Protein AF-A0AAV7NE80-F1 (afdb_monomer)

Mean predicted aligned error: 19.88 Å

Radius of gyration: 30.49 Å; Cα contacts (8 Å, |Δi|>4): 69; chains: 1; bounding box: 68×81×82 Å

Nearest PDB structures (foldseek):
  8uw3-assembly1_A  TM=3.078E-01  e=5.600E-05  Homo sapiens
  6zsj-assembly1_C  TM=5.633E-01  e=6.352E+00  Homo sapiens

Structure (mmCIF, N/CA/C/O backbone):
data_AF-A0AAV7NE80-F1
#
_entry.id   AF-A0AAV7NE80-F1
#
loop_
_atom_site.group_PDB
_atom_site.id
_atom_site.type_symbol
_atom_site.label_atom_id
_atom_site.label_alt_id
_atom_site.label_comp_id
_atom_site.label_asym_id
_atom_site.label_entity_id
_atom_site.label_seq_id
_atom_site.pdbx_PDB_ins_code
_atom_site.Cartn_x
_atom_site.Cartn_y
_atom_site.Cartn_z
_atom_site.occupancy
_atom_site.B_iso_or_equiv
_atom_site.auth_seq_id
_atom_site.auth_comp_id
_atom_site.auth_asym_id
_atom_site.auth_atom_id
_atom_site.pdbx_PDB_model_num
ATOM 1 N N . MET A 1 1 ? -21.513 45.609 -23.995 1.00 33.88 1 MET A N 1
ATOM 2 C CA . MET A 1 1 ? -20.102 45.755 -23.582 1.00 33.88 1 MET A CA 1
ATOM 3 C C . MET A 1 1 ? -19.999 45.609 -22.066 1.00 33.88 1 MET A C 1
ATOM 5 O O . MET A 1 1 ? -19.897 46.613 -21.392 1.00 33.88 1 ME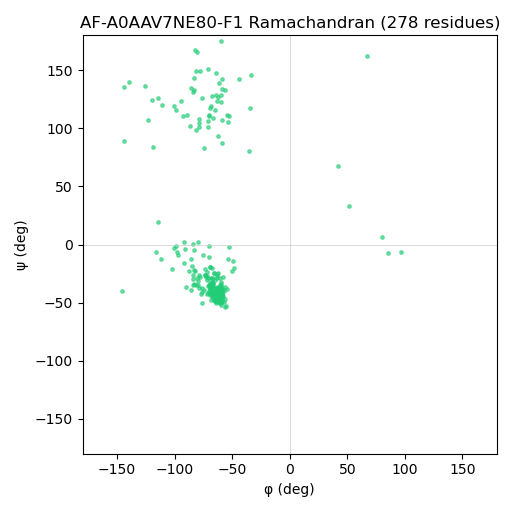T A O 1
ATOM 9 N N . TRP A 1 2 ? -20.083 44.387 -21.530 1.00 25.92 2 TRP A N 1
ATOM 10 C CA . TRP A 1 2 ? -19.704 44.052 -20.145 1.00 25.92 2 TRP A CA 1
ATOM 11 C C . TRP A 1 2 ? -19.091 42.647 -20.183 1.00 25.92 2 TRP A C 1
ATOM 13 O O . TRP A 1 2 ? -19.789 41.641 -20.130 1.00 25.92 2 TRP A O 1
ATOM 23 N N . SER A 1 3 ? -17.780 42.589 -20.393 1.00 27.80 3 SER A N 1
ATOM 24 C CA . SER A 1 3 ? -16.968 41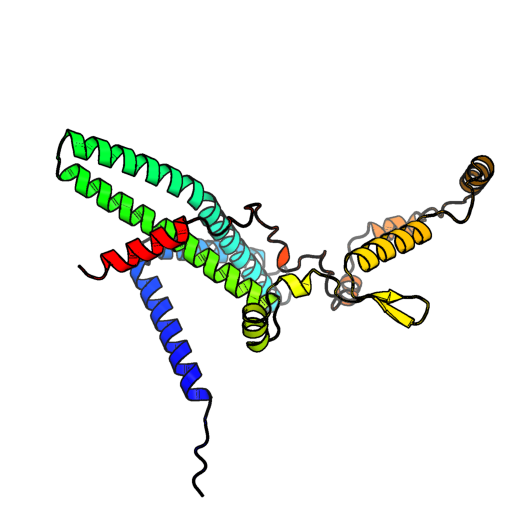.379 -20.286 1.00 27.80 3 SER A CA 1
ATOM 25 C C . SER A 1 3 ? -16.531 41.225 -18.830 1.00 27.80 3 SER A C 1
ATOM 27 O O . SER A 1 3 ? -15.619 41.918 -18.380 1.00 27.80 3 SER A O 1
ATOM 29 N N . VAL A 1 4 ? -17.193 40.343 -18.082 1.00 36.06 4 VAL A N 1
ATOM 30 C CA . VAL A 1 4 ? -16.734 39.935 -16.750 1.00 36.06 4 VAL A CA 1
ATOM 31 C C . VAL A 1 4 ? -15.621 38.910 -16.950 1.00 36.06 4 VAL A C 1
ATOM 33 O O . VAL A 1 4 ? -15.867 37.753 -17.277 1.00 36.06 4 VAL A O 1
ATOM 36 N N . LEU A 1 5 ? -14.382 39.377 -16.809 1.00 33.66 5 LEU A N 1
ATOM 37 C CA . LEU A 1 5 ? -13.175 38.557 -16.772 1.00 33.66 5 LEU A CA 1
ATOM 38 C C . LEU A 1 5 ? -13.271 37.565 -15.609 1.00 33.66 5 LEU A C 1
ATOM 40 O O . LEU A 1 5 ? -13.159 37.929 -14.437 1.00 33.66 5 LEU A O 1
ATOM 44 N N . TRP A 1 6 ? -13.481 36.297 -15.947 1.00 31.64 6 TRP A N 1
ATOM 45 C CA . TRP A 1 6 ? -13.383 35.184 -15.017 1.00 31.64 6 TRP A CA 1
ATOM 46 C C . TRP A 1 6 ? -11.900 34.995 -14.677 1.00 31.64 6 TRP A C 1
ATOM 48 O O . TRP A 1 6 ? -11.125 34.505 -15.492 1.00 31.64 6 TRP A O 1
ATOM 58 N N . CYS A 1 7 ? -11.479 35.485 -13.509 1.00 29.12 7 CYS A N 1
ATOM 59 C CA . CYS A 1 7 ? -10.092 35.420 -13.052 1.00 29.12 7 CYS A CA 1
ATOM 60 C C . CYS A 1 7 ? -9.895 34.149 -12.193 1.00 29.12 7 CYS A C 1
ATOM 62 O O . CYS A 1 7 ? -10.438 34.092 -11.085 1.00 29.12 7 CYS A O 1
ATOM 64 N N . PRO A 1 8 ? -9.146 33.125 -12.656 1.00 36.00 8 PRO A N 1
ATOM 65 C CA . PRO A 1 8 ? -9.055 31.821 -11.982 1.00 36.00 8 PRO A CA 1
ATOM 66 C C . PRO A 1 8 ? -8.299 31.839 -10.641 1.00 36.00 8 PRO A C 1
ATOM 68 O O . PRO A 1 8 ? -8.482 30.944 -9.818 1.00 36.00 8 PRO A O 1
ATOM 71 N N . SER A 1 9 ? -7.476 32.861 -10.371 1.00 40.75 9 SER A N 1
ATOM 72 C CA . SER A 1 9 ? -6.508 32.811 -9.260 1.00 40.75 9 SER A CA 1
ATOM 73 C C . SER A 1 9 ? -7.125 32.911 -7.860 1.00 40.75 9 SER A C 1
ATOM 75 O O . SER A 1 9 ? -6.549 32.424 -6.890 1.00 40.75 9 SER A O 1
ATOM 77 N N . ARG A 1 10 ? -8.320 33.501 -7.725 1.00 32.41 10 ARG A N 1
ATOM 78 C CA . ARG A 1 10 ? -8.940 33.743 -6.409 1.00 32.41 10 ARG A CA 1
ATOM 79 C C . ARG A 1 10 ? -9.675 32.517 -5.850 1.00 32.41 10 ARG A C 1
ATOM 81 O O . ARG A 1 10 ? -9.858 32.422 -4.639 1.00 32.41 10 ARG A O 1
ATOM 88 N N . TYR A 1 11 ? -10.088 31.581 -6.709 1.00 35.12 11 TYR A N 1
ATOM 89 C CA . TYR A 1 11 ? -10.813 30.373 -6.292 1.00 35.12 11 TYR A CA 1
ATOM 90 C C . TYR A 1 11 ? -9.863 29.255 -5.843 1.00 35.12 11 TYR A C 1
ATOM 92 O O . TYR A 1 11 ? -10.166 28.553 -4.881 1.00 35.12 11 TYR A O 1
ATOM 100 N N . GLN A 1 12 ? -8.688 29.148 -6.474 1.00 37.41 12 GLN A N 1
ATOM 101 C CA . GLN A 1 12 ? -7.618 28.235 -6.054 1.00 37.41 12 GLN A CA 1
ATOM 102 C C . GLN A 1 12 ? -7.072 28.593 -4.669 1.00 37.41 12 GLN A C 1
ATOM 104 O O . GLN A 1 12 ? -7.046 27.734 -3.795 1.00 37.41 12 GLN A O 1
ATOM 109 N N . TRP A 1 13 ? -6.792 29.877 -4.414 1.00 33.72 13 TRP A N 1
ATOM 110 C CA . TRP A 1 13 ? -6.281 30.329 -3.113 1.00 33.72 13 TRP A CA 1
ATOM 111 C C . TRP A 1 13 ? -7.211 29.965 -1.947 1.00 33.72 13 TRP A C 1
ATOM 113 O O . TRP A 1 13 ? -6.760 29.520 -0.901 1.00 33.72 13 TRP A O 1
ATOM 123 N N . ARG A 1 14 ? -8.533 30.082 -2.134 1.00 33.72 14 ARG A N 1
ATOM 124 C CA . ARG A 1 14 ? -9.512 29.763 -1.084 1.00 33.72 14 ARG A CA 1
ATOM 125 C C . ARG A 1 14 ? -9.638 28.250 -0.831 1.00 33.72 14 ARG A C 1
ATOM 127 O O . ARG A 1 14 ? -9.986 27.853 0.276 1.00 33.72 14 ARG A O 1
ATOM 134 N N . GLN A 1 15 ? -9.375 27.403 -1.829 1.00 39.72 15 GLN A N 1
ATOM 135 C CA . GLN A 1 15 ? -9.332 25.945 -1.645 1.00 39.72 15 GLN A CA 1
ATOM 136 C C . GLN A 1 15 ? -8.032 25.503 -0.962 1.00 39.72 15 GLN A C 1
ATOM 138 O O . GLN A 1 15 ? -8.087 24.641 -0.086 1.00 39.72 15 GLN A O 1
ATOM 143 N N . ASP A 1 16 ? -6.910 26.147 -1.293 1.00 44.47 16 ASP A N 1
ATOM 144 C CA . ASP A 1 16 ? -5.609 25.921 -0.654 1.00 44.47 16 ASP A CA 1
ATOM 145 C C . ASP A 1 16 ? -5.605 26.378 0.813 1.00 44.47 16 ASP A C 1
ATOM 147 O O . ASP A 1 16 ? -5.102 25.661 1.675 1.00 44.47 16 ASP A O 1
ATOM 151 N N . GLU A 1 17 ? -6.237 27.514 1.123 1.00 43.44 17 GLU A N 1
ATOM 152 C CA . GLU A 1 17 ? -6.385 28.016 2.496 1.00 43.44 17 GLU A CA 1
ATOM 153 C C . GLU A 1 17 ? -7.263 27.073 3.332 1.00 43.44 17 GLU A C 1
ATOM 155 O O . GLU A 1 17 ? -6.871 26.632 4.404 1.00 43.44 17 GLU A O 1
ATOM 160 N N . ASN A 1 18 ? -8.399 26.621 2.788 1.00 42.84 18 ASN A N 1
ATOM 161 C CA . ASN A 1 18 ? -9.245 25.618 3.446 1.00 42.84 18 ASN A CA 1
ATOM 162 C C . ASN A 1 18 ? -8.564 24.244 3.578 1.00 42.84 18 ASN A C 1
ATOM 164 O O . ASN A 1 18 ? -8.964 23.431 4.413 1.00 42.84 18 ASN A O 1
ATOM 168 N N . TYR A 1 19 ? -7.595 23.921 2.719 1.00 44.38 19 TYR A N 1
ATOM 169 C CA . TYR A 1 19 ? -6.782 22.712 2.837 1.00 44.38 19 TYR A CA 1
ATOM 170 C C . TYR A 1 19 ? -5.717 22.869 3.931 1.00 44.38 19 TYR A C 1
ATOM 172 O O . TYR A 1 19 ? -5.580 21.965 4.753 1.00 44.38 19 TYR A O 1
ATOM 180 N N . ARG A 1 20 ? -5.044 24.029 4.008 1.00 44.47 20 ARG A N 1
ATOM 181 C CA . ARG A 1 20 ? -4.131 24.381 5.109 1.00 44.47 20 ARG A CA 1
ATOM 182 C C . ARG A 1 20 ? -4.838 24.401 6.454 1.00 44.47 20 ARG A C 1
ATOM 184 O O . ARG A 1 20 ? -4.398 23.690 7.343 1.00 44.47 20 ARG A O 1
ATOM 191 N N . GLN A 1 21 ? -5.971 25.092 6.574 1.00 40.66 21 GLN A N 1
ATOM 192 C CA . GLN A 1 21 ? -6.752 25.109 7.813 1.00 40.66 21 GLN A CA 1
ATOM 193 C C . GLN A 1 21 ? -7.170 23.696 8.233 1.00 40.66 21 GLN A C 1
ATOM 195 O O . GLN A 1 21 ? -7.131 23.365 9.408 1.00 40.66 21 GLN A O 1
ATOM 200 N N . ARG A 1 22 ? -7.538 22.825 7.281 1.00 44.78 22 ARG A N 1
ATOM 201 C CA . ARG A 1 22 ? -7.889 21.431 7.596 1.00 44.78 22 ARG A CA 1
ATOM 202 C C . ARG A 1 22 ? -6.692 20.599 8.034 1.00 44.78 22 ARG A C 1
ATOM 204 O O . ARG A 1 22 ? -6.888 19.753 8.897 1.00 44.78 22 ARG A O 1
ATOM 211 N N . GLN A 1 23 ? -5.510 20.826 7.456 1.00 43.56 23 GLN A N 1
ATOM 212 C CA . GLN A 1 23 ? -4.255 20.221 7.910 1.00 43.56 23 GLN A CA 1
ATOM 213 C C . GLN A 1 23 ? -3.909 20.694 9.324 1.00 43.56 23 GLN A C 1
ATOM 215 O O . GLN A 1 23 ? -3.739 19.860 10.206 1.00 43.56 23 GLN A O 1
ATOM 220 N N . GLU A 1 24 ? -3.936 22.004 9.561 1.00 43.28 24 GLU A N 1
ATOM 221 C CA . GLU A 1 24 ? -3.671 22.623 10.861 1.00 43.28 24 GLU A CA 1
ATOM 222 C C . GLU A 1 24 ? -4.668 22.154 11.932 1.00 43.28 24 GLU A C 1
ATOM 224 O O . GLU A 1 24 ? -4.262 21.812 13.038 1.00 43.28 24 GLU A O 1
ATOM 229 N N . ASP A 1 25 ? -5.955 22.032 11.602 1.00 42.00 25 ASP A N 1
ATOM 230 C CA . ASP A 1 25 ? -6.993 21.528 12.510 1.00 42.00 25 ASP A CA 1
ATOM 231 C C . ASP A 1 25 ? -6.893 20.012 12.770 1.00 42.00 25 ASP A C 1
ATOM 233 O O . ASP A 1 25 ? -7.399 19.519 13.786 1.00 42.00 25 ASP A O 1
ATOM 237 N N . SER A 1 26 ? -6.332 19.233 11.836 1.00 43.41 26 SER A N 1
ATOM 238 C CA . SER A 1 26 ? -6.034 17.808 12.052 1.00 43.41 26 SER A CA 1
ATOM 239 C C . SER A 1 26 ? -4.761 17.613 12.868 1.00 43.41 26 SER A C 1
ATOM 241 O O . SER A 1 26 ? -4.743 16.761 13.756 1.00 43.41 26 SER A O 1
ATOM 243 N N . ASP A 1 27 ? -3.756 18.458 12.646 1.00 45.41 27 ASP A N 1
ATOM 244 C CA . ASP A 1 27 ? -2.531 18.484 13.431 1.00 45.41 27 ASP A CA 1
ATOM 245 C C . ASP A 1 27 ? -2.870 18.892 14.873 1.00 45.41 27 ASP A C 1
ATOM 247 O O . ASP A 1 27 ? -2.559 18.161 15.806 1.00 45.41 27 ASP A O 1
ATOM 251 N N . GLN A 1 28 ? -3.661 19.947 15.088 1.00 45.03 28 GLN A N 1
ATOM 252 C CA . GLN A 1 28 ? -4.080 20.397 16.425 1.00 45.03 28 GLN A CA 1
ATOM 253 C C . GLN A 1 28 ? -4.935 19.379 17.205 1.00 45.03 28 GLN A C 1
ATOM 255 O O . GLN A 1 28 ? -4.894 19.373 18.435 1.00 45.03 28 GLN A O 1
ATOM 260 N N . ARG A 1 29 ? -5.686 18.494 16.531 1.00 43.06 29 ARG A N 1
ATOM 261 C CA . ARG A 1 29 ? -6.512 17.462 17.193 1.00 43.06 29 ARG A CA 1
ATOM 262 C C . ARG A 1 29 ? -5.758 16.173 17.542 1.00 43.06 29 ARG A C 1
ATOM 264 O O . ARG A 1 29 ? -6.229 15.444 18.410 1.00 43.06 29 ARG A O 1
ATOM 271 N N . GLY A 1 30 ? -4.599 15.910 16.929 1.00 43.56 30 GLY A N 1
ATOM 272 C CA . GLY A 1 30 ? -3.760 14.726 17.191 1.00 43.56 30 GLY A CA 1
ATOM 273 C C . GLY A 1 30 ? -2.368 15.018 17.786 1.00 43.56 30 GLY A C 1
ATOM 274 O O . GLY A 1 30 ? -1.645 14.088 18.147 1.00 43.56 30 GLY A O 1
ATOM 275 N N . ALA A 1 31 ? -1.967 16.290 17.900 1.00 37.66 31 ALA A N 1
ATOM 276 C CA . ALA A 1 31 ? -0.568 16.696 18.107 1.00 37.66 31 ALA A CA 1
ATOM 277 C C . ALA A 1 31 ? 0.026 16.502 19.511 1.00 37.66 31 ALA A C 1
ATOM 279 O O . ALA A 1 31 ? 1.234 16.654 19.661 1.00 37.66 31 ALA A O 1
ATOM 280 N N . GLY A 1 32 ? -0.742 16.159 20.545 1.00 39.34 32 GLY A N 1
ATOM 281 C CA . GLY A 1 32 ? -0.225 16.255 21.919 1.00 39.34 32 GLY A CA 1
ATOM 282 C C . GLY A 1 32 ? 0.937 15.314 22.281 1.00 39.34 32 GLY A C 1
ATOM 283 O O . GLY A 1 32 ? 1.687 15.619 23.201 1.00 39.34 32 GLY A O 1
ATOM 284 N N . SER A 1 33 ? 1.104 14.169 21.603 1.00 50.19 33 SER A N 1
ATOM 285 C CA . SER A 1 33 ? 2.080 13.149 22.045 1.00 50.19 33 SER A CA 1
ATOM 286 C C . SER A 1 33 ? 2.779 12.379 20.917 1.00 50.19 33 SER A C 1
ATOM 288 O O . SER A 1 33 ? 3.986 12.163 20.982 1.00 50.19 33 SER A O 1
ATOM 290 N N . ILE A 1 34 ? 2.070 12.013 19.844 1.00 50.72 34 ILE A N 1
ATOM 291 C CA . ILE A 1 34 ? 2.634 11.170 18.770 1.00 50.72 34 ILE A CA 1
ATOM 292 C C . ILE A 1 34 ? 3.427 12.006 17.748 1.00 50.72 34 ILE A C 1
ATOM 294 O O . ILE A 1 34 ? 4.454 11.556 17.238 1.00 50.72 34 ILE A O 1
ATOM 298 N N . SER A 1 35 ? 2.987 13.243 17.484 1.00 57.19 35 SER A N 1
ATOM 299 C CA . SER A 1 35 ? 3.664 14.160 16.554 1.00 57.19 35 SER A CA 1
ATOM 300 C C . SER A 1 35 ? 5.012 14.650 17.090 1.00 57.19 35 SER A C 1
ATOM 302 O O . SER A 1 35 ? 5.959 14.767 16.318 1.00 57.19 35 SER A O 1
ATOM 304 N N . GLY A 1 36 ? 5.117 14.894 18.403 1.00 62.94 36 GLY A N 1
ATOM 305 C CA . GLY A 1 36 ? 6.376 15.283 19.050 1.00 62.94 36 GLY A CA 1
ATOM 306 C C . GLY A 1 36 ? 7.417 14.167 18.982 1.00 62.94 36 GLY A C 1
ATOM 307 O O . GLY A 1 36 ? 8.512 14.382 18.481 1.00 62.94 36 GLY A O 1
ATOM 308 N N . ALA A 1 37 ? 7.026 12.939 19.338 1.00 67.88 37 ALA A N 1
ATOM 309 C CA . ALA A 1 37 ? 7.915 11.779 19.271 1.00 67.88 37 ALA A CA 1
ATOM 310 C C . ALA A 1 37 ? 8.430 11.494 17.847 1.00 67.88 37 ALA A C 1
ATOM 312 O O . ALA A 1 37 ? 9.579 11.105 17.670 1.00 67.88 37 ALA A O 1
ATOM 313 N N . LEU A 1 38 ? 7.598 11.699 16.817 1.00 71.50 38 LEU A N 1
ATOM 314 C CA . LEU A 1 38 ? 8.031 11.584 15.420 1.00 71.50 38 LEU A CA 1
ATOM 315 C C . LEU A 1 38 ? 9.009 12.699 15.032 1.00 71.50 38 LEU A C 1
ATOM 317 O O . LEU A 1 38 ? 9.976 12.440 14.323 1.00 71.50 38 LEU A O 1
ATOM 321 N N . HIS A 1 39 ? 8.757 13.926 15.480 1.00 76.38 39 HIS A N 1
ATOM 322 C CA . HIS A 1 39 ? 9.623 15.063 15.197 1.00 76.38 39 HIS A CA 1
ATOM 323 C C . HIS A 1 39 ? 11.006 14.902 15.844 1.00 76.38 39 HIS A C 1
ATOM 325 O O . HIS A 1 39 ? 12.015 15.172 15.195 1.00 76.38 39 HIS A O 1
ATOM 331 N N . ASP A 1 40 ? 11.058 14.400 17.077 1.00 83.19 40 ASP A N 1
ATOM 332 C CA . ASP A 1 40 ? 12.306 14.145 17.800 1.00 83.19 40 ASP A CA 1
ATOM 333 C C . ASP A 1 40 ? 13.107 13.004 17.155 1.00 83.19 40 ASP A C 1
ATOM 335 O O . ASP A 1 40 ? 14.294 13.154 16.877 1.00 83.19 40 ASP A O 1
ATOM 339 N N . GLU A 1 41 ? 12.439 11.904 16.796 1.00 80.56 41 GLU A N 1
ATOM 340 C CA . GLU A 1 41 ? 13.056 10.761 16.111 1.00 80.56 41 GLU A CA 1
ATOM 341 C C . GLU A 1 41 ? 13.602 11.147 14.722 1.00 80.56 41 GLU A C 1
ATOM 343 O O . GLU A 1 41 ? 14.676 10.701 14.316 1.00 80.56 41 GLU A O 1
ATOM 348 N N . LEU A 1 42 ? 12.900 12.024 13.994 1.00 81.75 42 LEU A N 1
ATOM 349 C CA . LEU A 1 42 ? 13.385 12.579 12.727 1.00 81.75 42 LEU A CA 1
ATOM 350 C C . LEU A 1 42 ? 14.559 13.538 12.931 1.00 81.75 42 LEU A C 1
ATOM 352 O O . LEU A 1 42 ? 15.504 13.514 12.142 1.00 81.75 42 LEU A O 1
ATOM 356 N N . ALA A 1 43 ? 14.518 14.372 13.971 1.00 85.25 43 ALA A N 1
ATOM 357 C CA . ALA A 1 43 ? 15.616 15.270 14.301 1.00 85.25 43 ALA A CA 1
ATOM 358 C C . ALA A 1 43 ? 16.891 14.484 14.637 1.00 85.25 43 ALA A C 1
ATOM 360 O O . ALA A 1 43 ? 17.973 14.863 14.190 1.00 85.25 43 ALA A O 1
ATOM 361 N N . ASP A 1 44 ? 16.767 13.374 15.361 1.00 86.44 44 ASP A N 1
ATOM 362 C CA . ASP A 1 44 ? 17.895 12.504 15.689 1.00 86.44 44 ASP A CA 1
ATOM 363 C C . ASP A 1 44 ? 18.397 11.737 14.459 1.00 86.44 44 ASP A C 1
ATOM 365 O O . ASP A 1 44 ? 19.594 11.745 14.179 1.00 86.44 44 ASP A O 1
ATOM 369 N N . ALA A 1 45 ? 17.499 11.219 13.615 1.00 82.12 45 ALA A N 1
ATOM 370 C CA . ALA A 1 45 ? 17.885 10.598 12.347 1.00 82.12 45 ALA A CA 1
ATOM 371 C C . ALA A 1 45 ? 18.633 11.563 11.403 1.00 82.12 45 ALA A C 1
ATOM 373 O O . ALA A 1 45 ? 19.531 11.152 10.660 1.00 82.12 45 ALA A O 1
ATOM 374 N N . ILE A 1 46 ? 18.286 12.855 11.419 1.00 84.56 46 ILE A N 1
ATOM 375 C CA . ILE A 1 46 ? 19.011 13.894 10.677 1.00 84.56 46 ILE A CA 1
ATOM 376 C C . ILE A 1 46 ? 20.402 14.104 11.279 1.00 84.56 46 ILE A C 1
ATOM 378 O O . ILE A 1 46 ? 21.380 14.108 10.534 1.00 84.56 46 ILE A O 1
ATOM 382 N N . LYS A 1 47 ? 20.513 14.244 12.605 1.00 86.50 47 LYS A N 1
ATOM 383 C CA . LYS A 1 47 ? 21.808 14.420 13.286 1.00 86.50 47 LYS A CA 1
ATOM 384 C C . LYS A 1 47 ? 22.756 13.246 13.048 1.00 86.50 47 LYS A C 1
ATOM 386 O O . LYS A 1 47 ? 23.948 13.484 12.893 1.00 86.50 47 LYS A O 1
ATOM 391 N N . ASP A 1 48 ? 22.238 12.024 12.970 1.00 84.00 48 ASP A N 1
ATOM 392 C CA . ASP A 1 48 ? 23.045 10.821 12.747 1.00 84.00 48 ASP A CA 1
ATOM 393 C C . ASP A 1 48 ? 23.494 10.681 11.285 1.00 84.00 48 ASP A C 1
ATOM 395 O O . ASP A 1 48 ? 24.637 10.325 11.000 1.00 84.00 48 ASP A O 1
ATOM 399 N N . SER A 1 49 ? 22.605 10.979 10.333 1.00 78.56 49 SER A N 1
ATOM 400 C CA . SER A 1 49 ? 22.890 10.795 8.902 1.00 78.56 49 SER A CA 1
ATOM 401 C C . SER A 1 49 ? 23.716 11.927 8.289 1.00 78.56 49 SER A C 1
ATOM 403 O O . SER A 1 49 ? 24.464 11.696 7.337 1.00 78.56 49 SER A O 1
ATOM 405 N N . PHE A 1 50 ? 23.614 13.152 8.806 1.00 80.00 50 PHE A N 1
ATOM 406 C CA . PHE A 1 50 ? 24.275 14.318 8.212 1.00 80.00 50 PHE A CA 1
ATOM 407 C C . PHE A 1 50 ? 25.817 14.237 8.240 1.00 80.00 50 PHE A C 1
ATOM 409 O O . PHE A 1 50 ? 26.427 14.421 7.185 1.00 80.00 50 PHE A O 1
ATOM 416 N N . PRO A 1 51 ? 26.475 13.885 9.365 1.00 83.12 51 PRO A N 1
ATOM 417 C CA . PRO A 1 51 ? 27.934 13.772 9.438 1.00 83.12 51 PRO A CA 1
ATOM 418 C C . PRO A 1 51 ? 28.498 12.650 8.563 1.00 83.12 51 PRO A C 1
ATOM 420 O O . PRO A 1 51 ? 29.606 12.780 8.059 1.00 83.12 51 PRO A O 1
ATOM 423 N N . PHE A 1 52 ? 27.737 11.569 8.358 1.00 77.56 52 PHE A N 1
ATOM 424 C CA . PHE A 1 52 ? 28.149 10.437 7.521 1.00 77.56 52 PHE A CA 1
ATOM 425 C C . PHE A 1 52 ? 28.196 10.795 6.027 1.00 77.56 52 PHE A C 1
ATOM 427 O O . PHE A 1 52 ? 29.030 10.293 5.278 1.00 77.56 52 PHE A O 1
ATOM 434 N N . ASN A 1 53 ? 27.300 11.679 5.582 1.00 76.06 53 ASN A N 1
ATOM 435 C CA . ASN A 1 53 ? 27.213 12.068 4.175 1.00 76.06 53 ASN A CA 1
ATOM 436 C C . ASN A 1 53 ? 28.137 13.247 3.816 1.00 76.06 53 ASN A C 1
ATOM 438 O O . ASN A 1 53 ? 28.502 13.403 2.649 1.00 76.06 53 ASN A O 1
ATOM 442 N N . ILE A 1 54 ? 28.541 14.067 4.792 1.00 76.50 54 ILE A N 1
ATOM 443 C CA . ILE A 1 54 ? 29.497 15.160 4.572 1.00 76.50 54 ILE A CA 1
ATOM 444 C C . ILE A 1 54 ? 30.879 14.586 4.233 1.00 76.50 54 ILE A C 1
ATOM 446 O O . ILE A 1 54 ? 31.417 13.761 4.963 1.00 76.50 54 ILE A O 1
ATOM 450 N N . GLY A 1 55 ? 31.468 15.044 3.125 1.00 73.88 55 GLY A N 1
ATOM 451 C CA . GLY A 1 55 ? 32.791 14.605 2.662 1.00 73.88 55 GLY A CA 1
ATOM 452 C C . GLY A 1 55 ? 32.785 13.325 1.819 1.00 73.88 55 GLY A C 1
ATOM 453 O O . GLY A 1 55 ? 33.812 12.993 1.240 1.00 73.88 55 GLY A O 1
ATOM 454 N N . SER A 1 56 ? 31.639 12.644 1.697 1.00 77.00 56 SER A N 1
ATOM 455 C CA . SER A 1 56 ? 31.474 11.508 0.775 1.00 77.00 56 SER A CA 1
ATOM 456 C C . SER A 1 56 ? 31.272 11.953 -0.679 1.00 77.00 56 SER A C 1
ATOM 458 O O . SER A 1 56 ? 31.599 11.214 -1.603 1.00 77.00 56 SER A O 1
ATOM 460 N N . VAL A 1 57 ? 30.717 13.151 -0.892 1.00 78.31 57 VAL A N 1
ATOM 461 C CA . VAL A 1 57 ? 30.488 13.746 -2.217 1.00 78.31 57 VAL A CA 1
ATOM 462 C C . VAL A 1 57 ? 30.811 15.238 -2.158 1.00 78.31 57 VAL A C 1
ATOM 464 O O . VAL A 1 57 ? 30.427 15.915 -1.203 1.00 78.31 57 VAL A O 1
ATOM 467 N N . ASP A 1 58 ? 31.456 15.764 -3.201 1.00 78.50 58 ASP A N 1
ATOM 468 C CA . ASP A 1 58 ? 31.888 17.171 -3.277 1.00 78.50 58 ASP A CA 1
ATOM 469 C C . ASP A 1 58 ? 30.716 18.172 -3.357 1.00 78.50 58 ASP A C 1
ATOM 471 O O . ASP A 1 58 ? 30.858 19.357 -3.056 1.00 78.50 58 ASP A O 1
ATOM 475 N N . SER A 1 59 ? 29.530 17.705 -3.759 1.00 85.31 59 SER A N 1
ATOM 476 C CA . SER A 1 59 ? 28.337 18.529 -3.950 1.00 85.31 59 SER A CA 1
ATOM 477 C C . SER A 1 59 ? 27.385 18.453 -2.758 1.00 85.31 59 SER A C 1
ATOM 479 O O . SER A 1 59 ? 26.728 17.438 -2.513 1.00 85.31 59 SER A O 1
ATOM 481 N N . ILE A 1 60 ? 27.201 19.589 -2.081 1.00 82.62 60 ILE A N 1
ATOM 482 C CA . ILE A 1 60 ? 26.206 19.754 -1.010 1.00 82.62 60 ILE A CA 1
ATOM 483 C C . ILE A 1 60 ? 24.771 19.456 -1.475 1.00 82.62 60 ILE A C 1
ATOM 485 O O . ILE A 1 60 ? 23.929 19.026 -0.688 1.00 82.62 60 ILE A O 1
ATOM 489 N N . ARG A 1 61 ? 24.480 19.651 -2.767 1.00 80.81 61 ARG A N 1
ATOM 490 C CA . ARG A 1 61 ? 23.166 19.344 -3.340 1.00 80.81 61 ARG A CA 1
ATOM 491 C C . ARG A 1 61 ? 22.891 17.842 -3.303 1.00 80.81 61 ARG A C 1
ATOM 493 O O . ARG A 1 61 ? 21.799 17.452 -2.901 1.00 80.81 61 ARG A O 1
ATOM 500 N N . THR A 1 62 ? 23.879 17.024 -3.657 1.00 81.75 62 THR A N 1
ATOM 501 C CA . THR A 1 62 ? 23.766 15.561 -3.629 1.00 81.75 62 THR A CA 1
ATOM 502 C C . THR A 1 62 ? 23.578 15.062 -2.198 1.00 81.75 62 THR A C 1
ATOM 504 O O . THR A 1 62 ? 22.696 14.247 -1.953 1.00 81.75 62 THR A O 1
ATOM 507 N N . VAL A 1 63 ? 24.303 15.634 -1.229 1.00 81.94 63 VAL A N 1
ATOM 508 C CA . VAL A 1 63 ? 24.103 15.363 0.210 1.00 81.94 63 VAL A CA 1
ATOM 509 C C . VAL A 1 63 ? 22.681 15.726 0.669 1.00 81.94 63 VAL A C 1
ATOM 511 O O . VAL A 1 63 ? 22.055 15.011 1.449 1.00 81.94 63 VAL A O 1
ATOM 514 N N . GLY A 1 64 ? 22.124 16.829 0.163 1.00 81.12 64 GLY A N 1
ATOM 515 C CA . GLY A 1 64 ? 20.736 17.206 0.434 1.00 81.12 64 GLY A CA 1
ATOM 516 C C . GLY A 1 64 ? 19.709 16.252 -0.190 1.00 81.12 64 GLY A C 1
ATOM 517 O O . GLY A 1 64 ? 18.658 16.003 0.401 1.00 81.12 64 GLY A O 1
ATOM 518 N N . GLU A 1 65 ? 19.984 15.714 -1.378 1.00 82.81 65 GLU A N 1
ATOM 519 C CA . GLU A 1 65 ? 19.140 14.714 -2.041 1.00 82.81 65 GLU A CA 1
ATOM 520 C C . GLU A 1 65 ? 19.182 13.366 -1.302 1.00 82.81 65 GLU A C 1
ATOM 522 O O . GLU A 1 65 ? 18.121 12.794 -1.038 1.00 82.81 65 GLU A O 1
ATOM 527 N N . THR A 1 66 ? 20.358 12.904 -0.863 1.00 84.69 66 THR A N 1
ATOM 528 C CA . THR A 1 66 ? 20.491 11.662 -0.081 1.00 84.69 66 THR A CA 1
ATOM 529 C C . THR A 1 66 ? 19.785 11.759 1.268 1.00 84.69 66 THR A C 1
ATOM 531 O O . THR A 1 66 ? 19.039 10.849 1.635 1.00 84.69 66 THR A O 1
ATOM 534 N N . LEU A 1 67 ? 19.913 12.890 1.970 1.00 84.44 67 LEU A N 1
ATOM 535 C CA . LEU A 1 67 ? 19.196 13.130 3.223 1.00 84.44 67 LEU A CA 1
ATOM 536 C C . LEU A 1 67 ? 17.672 13.067 3.033 1.00 84.44 67 LEU A C 1
ATOM 538 O O . LEU A 1 67 ? 16.967 12.433 3.820 1.00 84.44 67 LEU A O 1
ATOM 542 N N . LYS A 1 68 ? 17.146 13.686 1.967 1.00 83.06 68 LYS A N 1
ATOM 543 C CA . LYS A 1 68 ? 15.709 13.632 1.646 1.00 83.06 68 LYS A CA 1
ATOM 544 C C . LYS A 1 68 ? 15.238 12.199 1.409 1.00 83.06 68 LYS A C 1
ATOM 546 O O . LYS A 1 68 ? 14.169 11.829 1.893 1.00 83.06 68 LYS A O 1
ATOM 551 N N . VAL A 1 69 ? 16.016 11.400 0.676 1.00 85.25 69 VAL A N 1
ATOM 552 C CA . VAL A 1 69 ? 15.705 9.985 0.420 1.00 85.25 69 VAL A CA 1
ATOM 553 C C . VAL A 1 69 ? 15.705 9.187 1.723 1.00 85.25 69 VAL A C 1
ATOM 555 O O . VAL A 1 69 ? 14.761 8.438 1.968 1.00 85.25 69 VAL A O 1
ATOM 558 N N . TYR A 1 70 ? 16.695 9.401 2.589 1.00 85.75 70 TYR A N 1
ATOM 559 C CA . TYR A 1 70 ? 16.793 8.735 3.887 1.00 85.75 70 TYR A CA 1
ATOM 560 C C . TYR A 1 70 ? 15.581 9.028 4.787 1.00 85.75 70 TYR A C 1
ATOM 562 O O . TYR A 1 70 ? 14.891 8.106 5.227 1.00 85.75 70 TYR A O 1
ATOM 570 N N . ILE A 1 71 ? 15.243 10.311 4.972 1.00 85.06 71 ILE A N 1
ATOM 571 C CA . ILE A 1 71 ? 14.066 10.743 5.746 1.00 85.06 71 ILE A CA 1
ATOM 572 C C . ILE A 1 71 ? 12.779 10.156 5.157 1.00 85.06 71 ILE A C 1
ATOM 574 O O . ILE A 1 71 ? 11.901 9.680 5.883 1.00 85.06 71 ILE A O 1
ATOM 578 N N . ARG A 1 72 ? 12.654 10.166 3.825 1.00 83.38 72 ARG A N 1
ATOM 579 C CA . ARG A 1 72 ? 11.509 9.569 3.136 1.00 83.38 72 ARG A CA 1
ATOM 580 C C . ARG A 1 72 ? 11.417 8.069 3.420 1.00 83.38 72 ARG A C 1
ATOM 582 O O . ARG A 1 72 ? 10.317 7.591 3.682 1.00 83.38 72 ARG A O 1
ATOM 589 N N . GLY A 1 73 ? 12.538 7.351 3.414 1.00 85.38 73 GLY A N 1
ATOM 590 C CA . GLY A 1 73 ? 12.610 5.928 3.745 1.00 85.38 73 GLY A CA 1
ATOM 591 C C . GLY A 1 73 ? 12.112 5.625 5.159 1.00 85.38 73 GLY A C 1
ATOM 592 O O . GLY A 1 73 ? 11.257 4.756 5.329 1.00 85.38 73 GLY A O 1
ATOM 593 N N . ILE A 1 74 ? 12.561 6.396 6.156 1.00 85.69 74 ILE A N 1
ATOM 594 C CA . ILE A 1 74 ? 12.107 6.262 7.552 1.00 85.69 74 ILE A CA 1
ATOM 595 C C . ILE A 1 74 ? 10.594 6.473 7.655 1.00 85.69 74 ILE A C 1
ATOM 597 O O . ILE A 1 74 ? 9.880 5.639 8.217 1.00 85.69 74 ILE A O 1
ATOM 601 N N . ASN A 1 75 ? 10.087 7.558 7.066 1.00 84.38 75 ASN A N 1
ATOM 602 C CA . ASN A 1 75 ? 8.662 7.880 7.098 1.00 84.38 75 ASN A CA 1
ATOM 603 C C . ASN A 1 75 ? 7.809 6.812 6.407 1.00 84.38 75 ASN A C 1
ATOM 605 O O . ASN A 1 75 ? 6.775 6.411 6.943 1.00 84.38 75 ASN A O 1
ATOM 609 N N . ILE A 1 76 ? 8.248 6.312 5.247 1.00 83.19 76 ILE A N 1
ATOM 610 C CA . ILE A 1 76 ? 7.568 5.222 4.538 1.00 83.19 76 ILE A CA 1
ATOM 611 C C . ILE A 1 76 ? 7.538 3.964 5.408 1.00 83.19 76 ILE A C 1
ATOM 613 O O . ILE A 1 76 ? 6.469 3.379 5.576 1.00 83.19 76 ILE A O 1
ATOM 617 N N . ALA A 1 77 ? 8.671 3.565 5.990 1.00 83.94 77 ALA A N 1
ATOM 618 C CA . ALA A 1 77 ? 8.757 2.370 6.824 1.00 83.94 77 ALA A CA 1
ATOM 619 C C . ALA A 1 77 ? 7.850 2.467 8.060 1.00 83.94 77 ALA A C 1
ATOM 621 O O . ALA A 1 77 ? 7.124 1.523 8.376 1.00 83.94 77 ALA A O 1
ATOM 622 N N . LYS A 1 78 ? 7.837 3.618 8.740 1.00 84.88 78 LYS A N 1
ATOM 623 C CA . LYS A 1 78 ? 6.981 3.851 9.910 1.00 84.88 78 LYS A CA 1
ATOM 624 C C . LYS A 1 78 ? 5.503 3.832 9.539 1.00 84.88 78 LYS A C 1
ATOM 626 O O . LYS A 1 78 ? 4.725 3.117 10.167 1.00 84.88 78 LYS A O 1
ATOM 631 N N . HIS A 1 79 ? 5.125 4.555 8.488 1.00 83.94 79 HIS A N 1
ATOM 632 C CA . HIS A 1 79 ? 3.751 4.570 8.001 1.00 83.94 79 HIS A CA 1
ATOM 633 C C . HIS A 1 79 ? 3.291 3.168 7.578 1.00 83.94 79 HIS A C 1
ATOM 635 O O . HIS A 1 79 ? 2.187 2.754 7.916 1.00 83.94 79 HIS A O 1
ATOM 641 N N . ALA A 1 80 ? 4.146 2.395 6.902 1.00 85.44 80 ALA A N 1
ATOM 642 C CA . ALA A 1 80 ? 3.852 1.013 6.535 1.00 85.44 80 ALA A CA 1
ATOM 643 C C . ALA A 1 80 ? 3.612 0.122 7.765 1.00 85.44 80 ALA A C 1
ATOM 645 O O . ALA A 1 80 ? 2.633 -0.620 7.785 1.00 85.44 80 ALA A O 1
ATOM 646 N N . ARG A 1 81 ? 4.442 0.231 8.812 1.00 86.88 81 ARG A N 1
ATOM 647 C CA . ARG A 1 81 ? 4.246 -0.513 10.072 1.00 86.88 81 ARG A CA 1
ATOM 648 C C . ARG A 1 81 ? 2.918 -0.173 10.745 1.00 86.88 81 ARG A C 1
ATOM 650 O O . ARG A 1 81 ? 2.233 -1.080 11.208 1.00 86.88 81 ARG A O 1
ATOM 657 N N . VAL A 1 82 ? 2.550 1.111 10.783 1.00 86.56 82 VAL A N 1
ATOM 658 C CA . VAL A 1 82 ? 1.252 1.549 11.321 1.00 86.56 82 VAL A CA 1
ATOM 659 C C . VAL A 1 82 ? 0.115 0.925 10.516 1.00 86.56 82 VAL A C 1
ATOM 661 O O . VAL A 1 82 ? -0.770 0.309 11.092 1.00 86.56 82 VAL A O 1
ATOM 664 N N . LEU A 1 83 ? 0.159 0.988 9.184 1.00 86.62 83 LEU A N 1
ATOM 665 C CA . LEU A 1 83 ? -0.883 0.384 8.350 1.00 86.62 83 LEU A CA 1
ATOM 666 C C . LEU A 1 83 ? -0.988 -1.137 8.512 1.00 86.62 83 LEU A C 1
ATOM 668 O O . LEU A 1 83 ? -2.090 -1.676 8.505 1.00 86.62 83 LEU A O 1
ATOM 672 N N . GLN A 1 84 ? 0.140 -1.833 8.666 1.00 88.12 84 GLN A N 1
ATOM 673 C CA . GLN A 1 84 ? 0.164 -3.283 8.872 1.00 88.12 84 GLN A CA 1
ATOM 674 C C . GLN A 1 84 ? -0.441 -3.700 10.219 1.00 88.12 84 GLN A C 1
ATOM 676 O O . GLN A 1 84 ? -0.981 -4.800 10.324 1.00 88.12 84 GLN A O 1
ATOM 681 N N . SER A 1 85 ? -0.371 -2.846 11.246 1.00 88.25 85 SER A N 1
ATOM 682 C CA . SER A 1 85 ? -0.909 -3.162 12.573 1.00 88.25 85 SER A CA 1
ATOM 683 C C . SER A 1 85 ? -2.412 -2.891 12.707 1.00 88.25 85 SER A C 1
ATOM 685 O O . SER A 1 85 ? -3.061 -3.522 13.546 1.00 88.25 85 SER A O 1
ATOM 687 N N . ILE A 1 86 ? -2.985 -2.020 11.864 1.00 88.19 86 ILE A N 1
ATOM 688 C CA . ILE A 1 86 ? -4.400 -1.615 11.923 1.00 88.19 86 ILE A CA 1
ATOM 689 C C . ILE A 1 86 ? -5.371 -2.809 11.863 1.00 88.19 86 ILE A C 1
ATOM 691 O O . ILE A 1 86 ? -6.183 -2.925 12.782 1.00 88.19 86 ILE A O 1
ATOM 695 N N . PRO A 1 87 ? -5.311 -3.737 10.882 1.00 89.44 87 PRO A N 1
ATOM 696 C CA . PRO A 1 87 ? -6.314 -4.802 10.769 1.00 89.44 87 PRO A CA 1
ATOM 697 C C . PRO A 1 87 ? -6.332 -5.722 11.992 1.00 89.44 87 PRO A C 1
ATOM 699 O O . PRO A 1 87 ? -7.394 -6.074 12.509 1.00 89.44 87 PRO A O 1
ATOM 702 N N . GLY A 1 88 ? -5.143 -6.076 12.491 1.00 92.19 88 GLY A N 1
ATOM 703 C CA . GLY A 1 88 ? -5.004 -6.877 13.702 1.00 92.19 88 GLY A CA 1
ATOM 704 C C . GLY A 1 88 ? -5.568 -6.144 14.915 1.00 92.19 88 GLY A C 1
ATOM 705 O O . GLY A 1 88 ? -6.337 -6.719 15.684 1.00 92.19 88 GLY A O 1
ATOM 706 N N . ARG A 1 89 ? -5.242 -4.857 15.074 1.00 92.81 89 ARG A N 1
ATOM 707 C CA . ARG A 1 89 ? -5.712 -4.067 16.213 1.00 92.81 89 ARG A CA 1
ATOM 708 C C . ARG A 1 89 ? -7.221 -3.833 16.187 1.00 92.81 89 ARG A C 1
ATOM 710 O O . ARG A 1 89 ? -7.844 -3.996 17.232 1.00 92.81 89 ARG A O 1
ATOM 717 N N . LEU A 1 90 ? -7.814 -3.550 15.026 1.00 93.00 90 LEU A N 1
ATOM 718 C CA . LEU A 1 90 ? -9.269 -3.445 14.863 1.00 93.00 90 LEU A CA 1
ATOM 719 C C . LEU A 1 90 ? -9.973 -4.744 15.270 1.00 93.00 90 LEU A C 1
ATOM 721 O O . LEU A 1 90 ? -10.941 -4.698 16.024 1.00 93.00 90 LEU A O 1
ATOM 725 N N . TYR A 1 91 ? -9.444 -5.898 14.854 1.00 94.75 91 TYR A N 1
ATOM 726 C CA . TYR A 1 91 ? -9.982 -7.204 15.244 1.00 94.75 91 TYR A CA 1
ATOM 727 C C . TYR A 1 91 ? -9.942 -7.436 16.763 1.00 94.75 91 TYR A C 1
ATOM 729 O O . TYR A 1 91 ? -10.906 -7.932 17.352 1.00 94.75 91 TYR A O 1
ATOM 737 N N . PHE A 1 92 ? -8.837 -7.074 17.421 1.00 94.75 92 PHE A N 1
ATOM 738 C CA . PHE A 1 92 ? -8.737 -7.180 18.879 1.00 94.75 92 PHE A CA 1
ATOM 739 C C . PHE A 1 92 ? -9.688 -6.217 19.595 1.00 94.75 92 PHE A C 1
ATOM 741 O O . PHE A 1 92 ? -10.355 -6.631 20.541 1.00 94.75 92 PHE A O 1
ATOM 748 N N . LEU A 1 93 ? -9.794 -4.969 19.131 1.00 94.06 93 LEU A N 1
ATOM 749 C CA . LEU A 1 93 ? -10.706 -3.976 19.703 1.00 94.06 93 LEU A CA 1
ATOM 750 C C . LEU A 1 93 ? -12.173 -4.393 19.553 1.00 94.06 93 LEU A C 1
ATOM 752 O O . LEU A 1 93 ? -12.934 -4.250 20.505 1.00 94.06 93 LEU A O 1
ATOM 756 N N . GLU A 1 94 ? -12.559 -4.972 18.414 1.00 94.06 94 GLU A N 1
ATOM 757 C CA . GLU A 1 94 ? -13.904 -5.521 18.191 1.00 94.06 94 GLU A CA 1
ATOM 758 C C . GLU A 1 94 ? -14.224 -6.635 19.205 1.00 94.06 94 GLU A C 1
ATOM 760 O O . GLU A 1 94 ? -15.299 -6.649 19.809 1.00 94.06 94 GLU A O 1
ATOM 765 N N . LYS A 1 95 ? -13.265 -7.533 19.477 1.00 95.50 95 LYS A N 1
ATOM 766 C CA . LYS A 1 95 ? -13.420 -8.572 20.508 1.00 95.50 95 LYS A CA 1
ATOM 767 C C . LYS A 1 95 ? -13.508 -8.011 21.924 1.00 95.50 95 LYS A C 1
ATOM 769 O O . LYS A 1 95 ? -14.341 -8.486 22.695 1.00 95.50 95 LYS A O 1
ATOM 774 N N . GLU A 1 96 ? -12.648 -7.056 22.275 1.00 94.62 96 GLU A N 1
ATOM 775 C CA . GLU A 1 96 ? -12.660 -6.406 23.591 1.00 94.62 96 GLU A CA 1
ATOM 776 C C . GLU A 1 96 ? -13.986 -5.672 23.823 1.00 94.62 96 GLU A C 1
ATOM 778 O O . GLU A 1 96 ? -14.597 -5.835 24.878 1.00 94.62 96 GLU A O 1
ATOM 783 N N . LEU A 1 97 ? -14.474 -4.930 22.824 1.00 94.81 97 LEU A N 1
ATOM 784 C CA . LEU A 1 97 ? -15.776 -4.261 22.870 1.00 94.81 97 LEU A CA 1
ATOM 785 C C . LEU A 1 97 ? -16.910 -5.271 23.079 1.00 94.81 97 LEU A C 1
ATOM 787 O O . LEU A 1 97 ? -17.675 -5.130 24.028 1.00 94.81 97 LEU A O 1
ATOM 791 N N . ALA A 1 98 ? -16.951 -6.356 22.300 1.00 93.88 98 ALA A N 1
ATOM 792 C CA . ALA A 1 98 ? -17.974 -7.395 22.444 1.00 93.88 98 ALA A CA 1
ATOM 793 C C . ALA A 1 98 ? -17.926 -8.131 23.801 1.00 93.88 98 ALA A C 1
ATOM 795 O O . ALA A 1 98 ? -18.916 -8.730 24.234 1.00 93.88 98 ALA A O 1
ATOM 796 N N . GLN A 1 99 ? -16.770 -8.171 24.469 1.00 94.38 99 GLN A N 1
ATOM 797 C CA . GLN A 1 99 ? -16.648 -8.693 25.835 1.00 94.38 99 GLN A CA 1
ATOM 798 C C . GLN A 1 99 ? -17.177 -7.686 26.857 1.00 94.38 99 GLN A C 1
ATOM 800 O O . GLN A 1 99 ? -18.036 -8.044 27.662 1.00 94.38 99 GLN A O 1
ATOM 805 N N . LEU A 1 100 ? -16.732 -6.431 26.776 1.00 92.88 100 LEU A N 1
ATOM 806 C CA . LEU A 1 100 ? -17.159 -5.362 27.679 1.00 92.88 100 LEU A CA 1
ATOM 807 C C . LEU A 1 100 ? -18.667 -5.104 27.598 1.00 92.88 100 LEU A C 1
ATOM 809 O O . LEU A 1 100 ? -19.306 -4.899 28.625 1.00 92.88 100 LEU A O 1
ATOM 813 N N . GLU A 1 101 ? -19.259 -5.169 26.406 1.00 92.44 101 GLU A N 1
ATOM 814 C CA . GLU A 1 101 ? -20.707 -5.054 26.216 1.00 92.44 101 GLU A CA 1
ATOM 815 C C . GLU A 1 101 ? -21.460 -6.193 26.915 1.00 92.44 101 GLU A C 1
ATOM 817 O O . GLU A 1 101 ? -22.438 -5.951 27.622 1.00 92.44 101 GLU A O 1
ATOM 822 N N . ARG A 1 102 ? -20.975 -7.438 26.802 1.00 92.25 102 ARG A N 1
ATOM 823 C CA . ARG A 1 102 ? -21.563 -8.589 27.511 1.00 92.25 102 ARG A CA 1
ATOM 824 C C . ARG A 1 102 ? -21.431 -8.467 29.025 1.00 92.25 102 ARG A C 1
ATOM 826 O O . ARG A 1 102 ? -22.363 -8.824 29.741 1.00 92.25 102 ARG A O 1
ATOM 833 N N . GLU A 1 103 ? -20.298 -7.983 29.517 1.00 91.31 103 GLU A N 1
ATOM 834 C CA . GLU A 1 103 ? -20.087 -7.729 30.945 1.00 91.31 103 GLU A CA 1
ATOM 835 C C . GLU A 1 103 ? -21.000 -6.609 31.452 1.00 91.31 103 GLU A C 1
ATOM 837 O O . GLU A 1 103 ? -21.624 -6.749 32.505 1.00 91.31 103 GLU A O 1
ATOM 842 N N . HIS A 1 104 ? -21.155 -5.537 30.674 1.00 89.88 104 HIS A N 1
ATOM 843 C CA . HIS A 1 104 ? -22.056 -4.443 31.007 1.00 89.88 104 HIS A CA 1
ATOM 844 C C . HIS A 1 104 ? -23.517 -4.905 31.068 1.00 89.88 104 HIS A C 1
ATOM 846 O O . HIS A 1 104 ? -24.211 -4.570 32.022 1.00 89.88 104 HIS A O 1
ATOM 852 N N . LEU A 1 105 ? -23.970 -5.746 30.131 1.00 88.25 105 LEU A N 1
ATOM 853 C CA . LEU A 1 105 ? -25.323 -6.318 30.162 1.00 88.25 105 LEU A CA 1
ATOM 854 C C . LEU A 1 105 ? -25.594 -7.160 31.420 1.00 88.25 105 LEU A C 1
ATOM 856 O O . LEU A 1 105 ? -26.739 -7.254 31.856 1.00 88.25 105 LEU A O 1
ATOM 860 N N . ARG A 1 106 ? -24.563 -7.778 32.012 1.00 88.69 106 ARG A N 1
ATOM 861 C CA . ARG A 1 106 ? -24.704 -8.605 33.223 1.00 88.69 106 ARG A CA 1
ATOM 862 C C . ARG A 1 106 ? -24.636 -7.796 34.514 1.00 88.69 106 ARG A C 1
ATOM 864 O O . ARG A 1 106 ? -25.371 -8.103 35.446 1.00 88.69 106 ARG A O 1
ATOM 871 N N . THR A 1 107 ? -23.755 -6.803 34.576 1.00 86.38 107 THR A N 1
ATOM 872 C CA . THR A 1 107 ? -23.438 -6.079 35.821 1.00 86.38 107 THR A CA 1
ATOM 873 C C . THR A 1 107 ? -24.123 -4.707 35.888 1.00 86.38 107 THR A C 1
ATOM 875 O O . THR A 1 107 ? -24.311 -4.174 36.975 1.00 86.38 107 THR A O 1
ATOM 878 N N . SER A 1 108 ? -24.524 -4.131 34.746 1.00 81.25 108 SER A N 1
ATOM 879 C CA . SER A 1 108 ? -25.079 -2.768 34.614 1.00 81.25 108 SER A CA 1
ATOM 880 C C . SER A 1 108 ? -24.216 -1.679 35.275 1.00 81.25 108 SER A C 1
ATOM 882 O O . SER A 1 108 ? -24.724 -0.688 35.794 1.00 81.25 108 SER A O 1
ATOM 884 N N . ASP A 1 109 ? -22.893 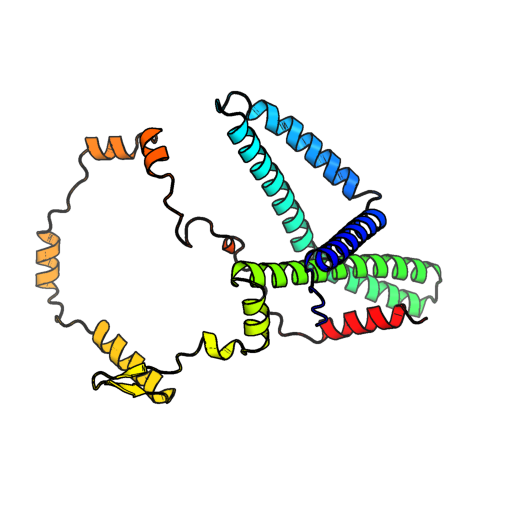-1.863 35.262 1.00 86.50 109 ASP A N 1
ATOM 885 C CA . ASP A 1 109 ? -21.934 -0.963 35.908 1.00 86.50 109 ASP A CA 1
ATOM 886 C C . ASP A 1 109 ? -21.534 0.212 34.995 1.00 86.50 109 ASP A C 1
ATOM 888 O O . ASP A 1 109 ? -21.201 0.040 33.817 1.00 86.50 109 ASP A O 1
ATOM 892 N N . SER A 1 110 ? -21.529 1.411 35.579 1.00 82.94 110 SER A N 1
ATOM 893 C CA . SER A 1 110 ? -21.142 2.679 34.956 1.00 82.94 110 SER A CA 1
ATOM 894 C C . SER A 1 110 ? -19.644 2.751 34.623 1.00 82.94 110 SER A C 1
ATOM 896 O O . SER A 1 110 ? -19.259 3.360 33.622 1.00 82.94 110 SER A O 1
ATOM 898 N N . GLN A 1 111 ? -18.772 2.077 35.386 1.00 88.81 111 GLN A N 1
ATOM 899 C CA . GLN A 1 111 ? -17.333 2.065 35.078 1.00 88.81 111 GLN A CA 1
ATOM 900 C C . GLN A 1 111 ? -17.019 1.303 33.782 1.00 88.81 111 GLN A C 1
ATOM 902 O O . GLN A 1 111 ? -16.124 1.691 33.024 1.00 88.81 111 GLN A O 1
ATOM 907 N N . ILE A 1 112 ? -17.789 0.252 33.482 1.00 88.31 112 ILE A N 1
ATOM 908 C CA . ILE A 1 112 ? -17.654 -0.523 32.242 1.00 88.31 112 ILE A CA 1
ATOM 909 C C . ILE A 1 112 ? -18.044 0.332 31.028 1.00 88.31 112 ILE A C 1
ATOM 911 O O . ILE A 1 112 ? -17.344 0.298 30.017 1.00 88.31 112 ILE A O 1
ATOM 915 N N . LEU A 1 113 ? -19.073 1.181 31.143 1.00 88.00 113 LEU A N 1
ATOM 916 C CA . LEU A 1 113 ? -19.445 2.129 30.081 1.00 88.00 113 LEU A CA 1
ATOM 917 C C . LEU A 1 113 ? -18.319 3.111 29.752 1.00 88.00 113 LEU A C 1
ATOM 919 O O . LEU A 1 113 ? -18.058 3.382 28.579 1.00 88.00 113 LEU A O 1
ATOM 923 N N . GLY A 1 114 ? -17.616 3.614 30.771 1.00 90.38 114 GLY A N 1
ATOM 924 C CA . GLY A 1 114 ? -16.443 4.468 30.572 1.00 90.38 114 GLY A CA 1
ATOM 925 C C . GLY A 1 114 ? -15.352 3.768 29.756 1.00 90.38 114 GLY A C 1
ATOM 926 O O . GLY A 1 114 ? -14.817 4.341 28.806 1.00 90.38 114 GLY A O 1
ATOM 927 N N . ARG A 1 115 ? -15.076 2.494 30.064 1.00 91.25 115 ARG A N 1
ATOM 928 C CA . ARG A 1 115 ? -14.102 1.669 29.330 1.00 91.25 115 ARG A CA 1
ATOM 929 C C . ARG A 1 115 ? -14.537 1.401 27.890 1.00 91.25 115 ARG A C 1
ATOM 931 O O . ARG A 1 115 ? -13.716 1.550 26.988 1.00 91.25 115 ARG A O 1
ATOM 938 N N . ILE A 1 116 ? -15.812 1.068 27.667 1.00 91.12 116 ILE A N 1
ATOM 939 C CA . ILE A 1 116 ? -16.387 0.899 26.321 1.00 91.12 116 ILE A CA 1
ATOM 940 C C . ILE A 1 116 ? -16.186 2.174 25.506 1.00 91.12 116 ILE A C 1
ATOM 942 O O . ILE A 1 116 ? -15.710 2.113 24.378 1.00 91.12 116 ILE A O 1
ATOM 946 N N . ARG A 1 117 ? -16.478 3.342 26.088 1.00 91.81 117 ARG A N 1
ATOM 947 C CA . ARG A 1 117 ? -16.355 4.625 25.390 1.00 91.81 117 ARG A CA 1
ATOM 948 C C . ARG A 1 117 ? -14.917 4.926 24.972 1.00 91.81 117 ARG A C 1
ATOM 950 O O . ARG A 1 117 ? -14.703 5.339 23.839 1.00 91.81 117 ARG A O 1
ATOM 957 N N . ILE A 1 118 ? -13.939 4.676 25.845 1.00 91.94 118 ILE A N 1
ATOM 958 C CA . ILE A 1 118 ? -12.511 4.833 25.517 1.00 91.94 118 ILE A CA 1
ATOM 959 C C . ILE A 1 118 ? -12.125 3.908 24.357 1.00 91.94 118 ILE A C 1
ATOM 961 O O . ILE A 1 118 ? -11.506 4.349 23.391 1.00 91.94 118 ILE A O 1
ATOM 965 N N . LYS A 1 119 ? -12.534 2.636 24.422 1.00 92.00 119 LYS A N 1
ATOM 966 C CA . LYS A 1 119 ? -12.238 1.644 23.380 1.00 92.00 119 LYS A CA 1
ATOM 967 C C . LYS A 1 119 ? -12.922 1.944 22.053 1.00 92.00 119 LYS A C 1
ATOM 969 O O . LYS A 1 119 ? -12.335 1.712 21.003 1.00 92.00 119 LYS A O 1
ATOM 974 N N . LEU A 1 120 ? -14.124 2.509 22.091 1.00 91.25 120 LEU A N 1
ATOM 975 C CA . LEU A 1 120 ? -14.843 2.936 20.900 1.00 91.25 120 LEU A CA 1
ATOM 976 C C . LEU A 1 120 ? -14.146 4.117 20.217 1.00 91.25 120 LEU A C 1
ATOM 978 O O . LEU A 1 120 ? -14.041 4.128 18.995 1.00 91.25 120 LEU A O 1
ATOM 982 N N . VAL A 1 121 ? -13.638 5.082 20.990 1.00 92.38 121 VAL A N 1
ATOM 983 C CA . VAL A 1 121 ? -12.839 6.193 20.447 1.00 92.38 121 VAL A CA 1
ATOM 984 C C . VAL A 1 121 ? -11.563 5.662 19.794 1.00 92.38 121 VAL A C 1
ATOM 986 O O . VAL A 1 121 ? -11.260 6.041 18.667 1.00 92.38 121 VAL A O 1
ATOM 989 N N . GLU A 1 122 ? -10.859 4.735 20.452 1.00 91.19 122 GLU A N 1
ATOM 990 C CA . GLU A 1 122 ? -9.668 4.087 19.885 1.00 91.19 122 GLU A CA 1
ATOM 991 C C . GLU A 1 122 ? -9.994 3.359 18.568 1.00 91.19 122 GLU A C 1
ATOM 993 O O . GLU A 1 122 ? -9.292 3.512 17.570 1.00 91.19 122 GLU A O 1
ATOM 998 N N . PHE A 1 123 ? -11.097 2.610 18.538 1.00 92.38 123 PHE A N 1
ATOM 999 C CA . PHE A 1 123 ? -11.562 1.916 17.339 1.00 92.38 123 PHE A CA 1
ATOM 1000 C C . PHE A 1 123 ? -11.868 2.889 16.191 1.00 92.38 123 PHE A C 1
ATOM 1002 O O . PHE A 1 123 ? -11.452 2.665 15.054 1.00 92.38 123 PHE A O 1
ATOM 1009 N N . GLN A 1 124 ? -12.584 3.976 16.487 1.00 90.06 124 GLN A N 1
ATOM 1010 C CA . GLN A 1 124 ? -12.943 4.998 15.505 1.00 90.06 124 GLN A CA 1
ATOM 1011 C C . GLN A 1 124 ? -11.711 5.684 14.915 1.00 90.06 124 GLN A C 1
ATOM 1013 O O . GLN A 1 124 ? -11.675 5.907 13.707 1.00 90.06 124 GLN A O 1
ATOM 1018 N N . ASP A 1 125 ? -10.703 5.979 15.733 1.00 88.19 125 ASP A N 1
ATOM 1019 C CA . ASP A 1 125 ? -9.460 6.609 15.282 1.00 88.19 125 ASP A CA 1
ATOM 1020 C C . ASP A 1 125 ? -8.672 5.704 14.317 1.00 88.19 125 ASP A C 1
ATOM 1022 O O . ASP A 1 125 ? -8.233 6.131 13.242 1.00 88.19 125 ASP A O 1
ATOM 1026 N N . MET A 1 126 ? -8.584 4.406 14.628 1.00 87.62 126 MET A N 1
ATOM 1027 C CA . MET A 1 126 ? -7.928 3.435 13.746 1.00 87.62 126 MET A CA 1
ATOM 1028 C C . MET A 1 126 ? -8.688 3.224 12.436 1.00 87.62 126 MET A C 1
ATOM 1030 O O . MET A 1 126 ? -8.080 3.231 11.363 1.00 87.62 126 MET A O 1
ATOM 1034 N N . ALA A 1 127 ? -10.014 3.097 12.503 1.00 87.44 127 ALA A N 1
ATOM 1035 C CA . ALA A 1 127 ? -10.854 2.973 11.316 1.00 87.44 127 ALA A CA 1
ATOM 1036 C C . ALA A 1 127 ? -10.781 4.235 10.438 1.00 87.44 127 ALA A C 1
ATOM 1038 O O . ALA A 1 127 ? -10.714 4.149 9.211 1.00 87.44 127 ALA A O 1
ATOM 1039 N N . LEU A 1 128 ? -10.736 5.421 11.051 1.00 88.94 128 LEU A N 1
ATOM 1040 C CA . LEU A 1 128 ? -10.568 6.681 10.333 1.00 88.94 128 LEU A CA 1
ATOM 1041 C C . LEU A 1 128 ? -9.215 6.738 9.617 1.00 88.94 128 LEU A C 1
ATOM 1043 O O . LEU A 1 128 ? -9.162 7.133 8.452 1.00 88.94 128 LEU A O 1
ATOM 1047 N N . THR A 1 129 ? -8.139 6.314 10.281 1.00 84.94 129 THR A N 1
ATOM 1048 C CA . THR A 1 129 ? -6.794 6.248 9.690 1.00 84.94 129 THR A CA 1
ATOM 1049 C C . THR A 1 129 ? -6.766 5.339 8.457 1.00 84.94 129 THR A C 1
ATOM 1051 O O . THR A 1 129 ? -6.207 5.710 7.422 1.00 84.94 129 THR A O 1
ATOM 1054 N N . GLU A 1 130 ? -7.425 4.179 8.524 1.00 87.00 130 GLU A N 1
ATOM 1055 C CA . GLU A 1 130 ? -7.564 3.259 7.391 1.00 87.00 130 GLU A CA 1
ATOM 1056 C C . GLU A 1 130 ? -8.306 3.907 6.214 1.00 87.00 130 GLU A C 1
ATOM 1058 O O . GLU A 1 130 ? -7.806 3.917 5.086 1.00 87.00 130 GLU A O 1
ATOM 1063 N N . VAL A 1 131 ? -9.464 4.520 6.479 1.00 87.38 131 VAL A N 1
ATOM 1064 C CA . VAL A 1 131 ? -10.272 5.204 5.458 1.00 87.38 131 VAL A CA 1
ATOM 1065 C C . VAL A 1 131 ? -9.497 6.357 4.817 1.00 87.38 131 VAL A C 1
ATOM 1067 O O . VAL A 1 131 ? -9.512 6.514 3.594 1.00 87.38 131 VAL A O 1
ATOM 1070 N N . GLN A 1 132 ? -8.776 7.150 5.611 1.00 85.44 132 GLN A N 1
ATOM 1071 C CA . GLN A 1 132 ? -7.930 8.228 5.100 1.00 85.44 132 GLN A CA 1
ATOM 1072 C C . GLN A 1 132 ? -6.815 7.697 4.197 1.00 85.44 132 GLN A C 1
ATOM 1074 O O . GLN A 1 132 ? -6.552 8.278 3.141 1.00 85.44 132 GLN A O 1
ATOM 1079 N N . HIS A 1 133 ? -6.162 6.599 4.586 1.00 84.31 133 HIS A N 1
ATOM 1080 C CA . HIS A 1 133 ? -5.140 5.963 3.762 1.00 84.31 133 HIS A CA 1
ATOM 1081 C C . HIS A 1 133 ? -5.720 5.461 2.436 1.00 84.31 133 HIS A C 1
ATOM 1083 O O . HIS A 1 133 ? -5.158 5.754 1.380 1.00 84.31 133 HIS A O 1
ATOM 1089 N N . MET A 1 134 ? -6.867 4.777 2.469 1.00 81.56 134 MET A N 1
ATOM 1090 C CA . MET A 1 134 ? -7.559 4.314 1.263 1.00 81.56 134 MET A CA 1
ATOM 1091 C C . MET A 1 134 ? -7.933 5.479 0.340 1.00 81.56 134 MET A C 1
ATOM 1093 O O . MET A 1 134 ? -7.710 5.402 -0.868 1.00 81.56 134 MET A O 1
ATOM 1097 N N . GLY A 1 135 ? -8.428 6.587 0.900 1.00 80.94 135 GLY A N 1
ATOM 1098 C CA . GLY A 1 135 ? -8.735 7.799 0.140 1.00 80.94 135 GLY A CA 1
ATOM 1099 C C . GLY A 1 135 ? -7.499 8.395 -0.539 1.00 80.94 135 GLY A C 1
ATOM 1100 O O . GLY A 1 135 ? -7.536 8.683 -1.734 1.00 80.94 135 GLY A O 1
ATOM 1101 N N . LYS A 1 136 ? -6.381 8.520 0.190 1.00 79.62 136 LYS A N 1
ATOM 1102 C CA . LYS A 1 136 ? -5.095 8.991 -0.360 1.00 79.62 136 LYS A CA 1
ATOM 1103 C C . LYS A 1 136 ? -4.552 8.054 -1.442 1.00 79.62 136 LYS A C 1
ATOM 1105 O O . LYS A 1 136 ? -4.004 8.514 -2.439 1.00 79.62 136 LYS A O 1
ATOM 1110 N N . TYR A 1 137 ? -4.694 6.744 -1.258 1.00 78.12 137 TYR A N 1
ATOM 1111 C CA . TYR A 1 137 ? -4.259 5.761 -2.245 1.00 78.12 137 TYR A CA 1
ATOM 1112 C C . TYR A 1 137 ? -5.079 5.874 -3.537 1.00 78.12 137 TYR A C 1
ATOM 1114 O O . TYR A 1 137 ? -4.501 5.981 -4.620 1.00 78.12 137 TYR A O 1
ATOM 1122 N N . ALA A 1 138 ? -6.408 5.949 -3.423 1.00 72.44 138 ALA A N 1
ATOM 1123 C CA . ALA A 1 138 ? -7.310 6.102 -4.561 1.00 72.44 138 ALA A CA 1
ATOM 1124 C C . ALA A 1 138 ? -7.017 7.380 -5.360 1.00 72.44 138 ALA A C 1
ATOM 1126 O O . ALA A 1 138 ? -6.915 7.325 -6.584 1.00 72.44 138 ALA A O 1
ATOM 1127 N N . THR A 1 139 ? -6.803 8.515 -4.686 1.00 70.38 139 THR A N 1
ATOM 1128 C CA . THR A 1 139 ? -6.422 9.757 -5.372 1.00 70.38 139 THR A CA 1
ATOM 1129 C C . THR A 1 139 ? -5.040 9.653 -6.008 1.00 70.38 139 THR A C 1
ATOM 1131 O O . THR A 1 139 ? -4.877 10.053 -7.156 1.00 70.38 139 THR A O 1
ATOM 1134 N N . SER A 1 140 ? -4.051 9.068 -5.324 1.00 70.81 140 SER A N 1
ATOM 1135 C CA . SER A 1 140 ? -2.699 8.925 -5.880 1.00 70.81 140 SER A CA 1
ATOM 1136 C C . SER A 1 140 ? -2.666 8.088 -7.160 1.00 70.81 140 SER A C 1
ATOM 1138 O O . SER A 1 140 ? -1.960 8.445 -8.098 1.00 70.81 140 SER A O 1
ATOM 1140 N N . ARG A 1 141 ? -3.483 7.030 -7.236 1.00 64.00 141 ARG A N 1
ATOM 1141 C CA . ARG A 1 141 ? -3.628 6.206 -8.438 1.00 64.00 141 ARG A CA 1
ATOM 1142 C C . ARG A 1 141 ? -4.201 7.012 -9.601 1.00 64.00 141 ARG A C 1
ATOM 1144 O O . ARG A 1 141 ? -3.663 6.979 -10.700 1.00 64.00 141 ARG A O 1
ATOM 1151 N N . ILE A 1 142 ? -5.239 7.801 -9.328 1.00 62.19 142 ILE A N 1
ATOM 1152 C CA . ILE A 1 142 ? -5.881 8.673 -10.317 1.00 62.19 142 ILE A CA 1
ATOM 1153 C C . ILE A 1 142 ? -4.893 9.710 -10.881 1.00 62.19 142 ILE A C 1
ATOM 1155 O O . ILE A 1 142 ? -4.904 9.968 -12.082 1.00 62.19 142 ILE A O 1
ATOM 1159 N N . TYR A 1 143 ? -4.036 10.292 -10.037 1.00 63.44 143 TYR A N 1
ATOM 1160 C CA . TYR A 1 143 ? -3.035 11.277 -10.467 1.00 63.44 143 TYR A CA 1
ATOM 1161 C C . TYR A 1 143 ? -1.791 10.658 -11.122 1.00 63.44 143 TYR A C 1
ATOM 1163 O O . TYR A 1 143 ? -1.135 11.337 -11.904 1.00 63.44 143 TYR A O 1
ATOM 1171 N N . GLY A 1 144 ? -1.446 9.408 -10.797 1.00 62.44 144 GLY A N 1
ATOM 1172 C CA . GLY A 1 144 ? -0.311 8.699 -11.397 1.00 62.44 144 GLY A CA 1
ATOM 1173 C C . GLY A 1 144 ? -0.620 8.112 -12.776 1.00 62.44 144 GLY A C 1
ATOM 1174 O O . GLY A 1 144 ? 0.248 8.109 -13.641 1.00 62.44 144 GLY A O 1
ATOM 1175 N N . GLU A 1 145 ? -1.854 7.645 -12.988 1.00 58.56 145 GLU A N 1
ATOM 1176 C CA . GLU A 1 145 ? -2.310 7.058 -14.258 1.00 58.56 145 GLU A CA 1
ATOM 1177 C C . GLU A 1 145 ? -2.939 8.095 -15.212 1.00 58.56 145 GLU A C 1
ATOM 1179 O O . GLU A 1 145 ? -3.130 7.811 -16.392 1.00 58.56 145 GLU A O 1
ATOM 1184 N N . GLY A 1 146 ? -3.303 9.287 -14.724 1.00 49.88 146 GLY A N 1
ATOM 1185 C CA . GLY A 1 146 ? -4.062 10.275 -15.490 1.00 49.88 146 GLY A CA 1
ATOM 1186 C C . GLY A 1 146 ? -3.298 11.563 -15.785 1.00 49.88 146 GLY A C 1
ATOM 1187 O O . GLY A 1 146 ? -2.899 12.287 -14.873 1.00 49.88 146 GLY A O 1
ATOM 1188 N N . GLU A 1 147 ? -3.211 11.950 -17.059 1.00 51.69 147 GLU A N 1
ATOM 1189 C CA . GLU A 1 147 ? -2.959 13.349 -17.400 1.00 51.69 147 GLU A CA 1
ATOM 1190 C C . GLU A 1 147 ? -4.196 14.203 -17.054 1.00 51.69 147 GLU A C 1
ATOM 1192 O O . GLU A 1 147 ? -5.218 14.150 -17.736 1.00 51.69 147 GLU A O 1
ATOM 1197 N N . ARG A 1 148 ? -4.069 15.064 -16.032 1.00 55.28 148 ARG A N 1
ATOM 1198 C CA . ARG A 1 148 ? -4.944 16.231 -15.753 1.00 55.28 148 ARG A CA 1
ATOM 1199 C C . ARG A 1 148 ? -6.403 15.909 -15.334 1.00 55.28 148 ARG A C 1
ATOM 1201 O O . ARG A 1 148 ? -6.907 14.814 -15.554 1.00 55.28 148 ARG A O 1
ATOM 1208 N N . PRO A 1 149 ? -7.131 16.874 -14.721 1.00 58.28 149 PRO A N 1
ATOM 1209 C CA . PRO A 1 149 ? -8.520 16.726 -14.241 1.00 58.28 149 PRO A CA 1
ATOM 1210 C C . PRO A 1 149 ? -9.540 16.103 -15.218 1.00 58.28 149 PRO A C 1
ATOM 1212 O O . PRO A 1 149 ? -10.560 15.587 -14.766 1.00 58.28 149 PRO A O 1
ATOM 1215 N N . GLY A 1 150 ? -9.271 16.104 -16.530 1.00 60.00 150 GLY A N 1
ATOM 1216 C CA . GLY A 1 150 ? -10.093 15.411 -17.527 1.00 60.00 150 GLY A CA 1
ATOM 1217 C C . GLY A 1 150 ? -10.058 13.883 -17.406 1.00 60.00 150 GLY A C 1
ATOM 1218 O O . GLY A 1 150 ? -11.094 13.248 -17.575 1.00 60.00 150 GLY A O 1
ATOM 1219 N N . ALA A 1 151 ? -8.917 13.292 -17.033 1.00 60.62 151 ALA A N 1
ATOM 1220 C CA . ALA A 1 151 ? -8.773 11.842 -16.877 1.00 60.62 151 ALA A CA 1
ATOM 1221 C C . ALA A 1 151 ? -9.571 11.294 -15.684 1.00 60.62 151 ALA A C 1
ATOM 1223 O O . ALA A 1 151 ? -10.105 10.191 -15.747 1.00 60.62 151 ALA A O 1
ATOM 1224 N N . VAL A 1 152 ? -9.711 12.080 -14.611 1.00 63.25 152 VAL A N 1
ATOM 1225 C CA . VAL A 1 152 ? -10.531 11.704 -13.446 1.00 63.25 152 VAL A CA 1
ATOM 1226 C C . VAL A 1 152 ? -11.998 11.600 -13.840 1.00 63.25 152 VAL A C 1
ATOM 1228 O O . VAL A 1 152 ? -12.650 10.606 -13.538 1.00 63.25 152 VAL A O 1
ATOM 1231 N N . LEU A 1 153 ? -12.507 12.612 -14.549 1.00 66.44 153 LEU A N 1
ATOM 1232 C CA . LEU A 1 153 ? -13.880 12.620 -15.042 1.00 66.44 153 LEU A CA 1
ATOM 1233 C C . LEU A 1 153 ? -14.098 11.511 -16.076 1.00 66.44 153 LEU A C 1
ATOM 1235 O O . LEU A 1 153 ? -15.088 10.797 -15.985 1.00 66.44 153 LEU A O 1
ATOM 1239 N N . ALA A 1 154 ? -13.156 11.314 -17.001 1.00 64.50 154 ALA A N 1
ATOM 1240 C CA . ALA A 1 154 ? -13.214 10.225 -17.971 1.00 64.50 154 ALA A CA 1
ATOM 1241 C C . ALA A 1 154 ? -13.234 8.849 -17.288 1.00 64.50 154 ALA A C 1
ATOM 1243 O O . ALA A 1 154 ? -14.034 8.010 -17.667 1.00 64.50 154 ALA A O 1
ATOM 1244 N N . ASN A 1 155 ? -12.448 8.627 -16.230 1.00 60.50 155 ASN A N 1
ATOM 1245 C CA . ASN A 1 155 ? -12.475 7.379 -15.453 1.00 60.50 155 ASN A CA 1
ATOM 1246 C C . ASN A 1 155 ? -13.775 7.176 -14.659 1.00 60.50 155 ASN A C 1
ATOM 1248 O O . ASN A 1 155 ? -14.147 6.040 -14.383 1.00 60.50 155 ASN A O 1
ATOM 1252 N N . LEU A 1 156 ? -14.446 8.256 -14.25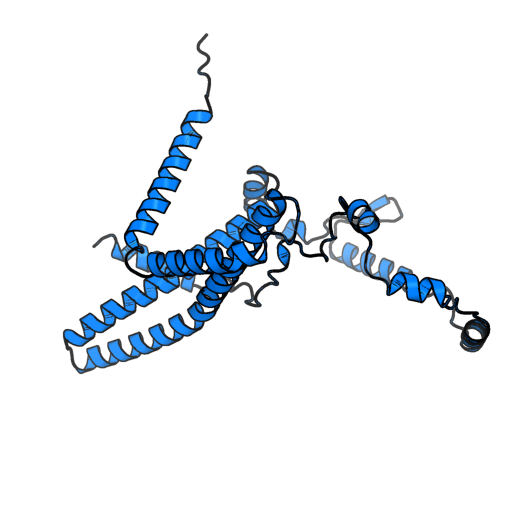1 1.00 67.94 156 LEU A N 1
ATOM 1253 C CA . LEU A 1 156 ? -15.744 8.177 -13.573 1.00 67.94 156 LEU A CA 1
ATOM 1254 C C . LEU A 1 156 ? -16.900 7.951 -14.558 1.00 67.94 156 LEU A C 1
ATOM 1256 O O . LEU A 1 156 ? -17.896 7.335 -14.188 1.00 67.94 156 LEU A O 1
ATOM 1260 N N . VAL A 1 157 ? -16.781 8.469 -15.784 1.00 67.00 157 VAL A N 1
ATOM 1261 C CA . VAL A 1 157 ? -17.821 8.410 -16.824 1.00 67.00 157 VAL A CA 1
ATOM 1262 C C . VAL A 1 157 ? -17.690 7.157 -17.695 1.00 67.00 157 VAL A C 1
ATOM 1264 O O . VAL A 1 157 ? -18.707 6.571 -18.055 1.00 67.00 157 VAL A O 1
ATOM 1267 N N . CYS A 1 158 ? -16.468 6.714 -17.998 1.00 61.19 158 CYS A N 1
ATOM 1268 C CA . CYS A 1 158 ? -16.208 5.478 -18.728 1.00 61.19 158 CYS A CA 1
ATOM 1269 C C . CYS A 1 158 ? -16.087 4.317 -17.732 1.00 61.19 158 CYS A C 1
ATOM 1271 O O . CYS A 1 158 ? -15.113 4.259 -16.975 1.00 61.19 158 CYS A O 1
ATOM 1273 N N . PRO A 1 159 ? -17.038 3.369 -17.701 1.00 58.03 159 PRO A N 1
ATOM 1274 C CA . PRO A 1 159 ? -16.892 2.175 -16.883 1.00 58.03 159 PRO A CA 1
ATOM 1275 C C . PRO A 1 159 ? -15.623 1.415 -17.299 1.00 58.03 159 PRO A C 1
ATOM 1277 O O . PRO A 1 159 ? -15.402 1.170 -18.482 1.00 58.03 159 PRO A O 1
ATOM 1280 N N . ASN A 1 160 ? -14.813 0.984 -16.322 1.00 58.38 160 ASN A N 1
ATOM 1281 C CA . ASN A 1 160 ? -13.525 0.287 -16.519 1.00 58.38 160 ASN A CA 1
ATOM 1282 C C . ASN A 1 160 ? -13.546 -0.903 -17.506 1.00 58.38 160 ASN A C 1
ATOM 1284 O O . ASN A 1 160 ? -12.490 -1.354 -17.930 1.00 58.38 160 ASN A O 1
ATOM 1288 N N . ARG A 1 161 ? -14.724 -1.412 -17.882 1.00 54.22 161 ARG A N 1
ATOM 1289 C CA . ARG A 1 161 ? -14.903 -2.536 -18.812 1.00 54.22 161 ARG A CA 1
ATOM 1290 C C . ARG A 1 161 ? -14.398 -2.248 -20.230 1.00 54.22 161 ARG A C 1
ATOM 1292 O O . ARG A 1 161 ? -13.975 -3.180 -20.904 1.00 54.22 161 ARG A O 1
ATOM 1299 N N . GLU A 1 162 ? -14.419 -0.989 -20.668 1.00 55.91 162 GLU A N 1
ATOM 1300 C CA . GLU A 1 162 ? -13.991 -0.602 -22.024 1.00 55.91 162 GLU A CA 1
ATOM 1301 C C . GLU A 1 162 ? -12.468 -0.639 -22.211 1.00 55.91 162 GLU A C 1
ATOM 1303 O O . GLU A 1 162 ? -11.995 -0.747 -23.336 1.00 55.91 162 GLU A O 1
ATOM 1308 N N . LYS A 1 163 ? -11.687 -0.570 -21.124 1.00 57.97 163 LYS A N 1
ATOM 1309 C CA . LYS A 1 163 ? -10.218 -0.521 -21.202 1.00 57.97 163 LYS A CA 1
ATOM 1310 C C . LYS A 1 163 ? -9.569 -1.896 -21.335 1.00 57.97 163 LYS A C 1
ATOM 1312 O O . LYS A 1 163 ? -8.518 -2.004 -21.955 1.00 57.97 163 LYS A O 1
ATOM 1317 N N . ASP A 1 164 ? -10.214 -2.924 -20.790 1.00 60.56 164 ASP A N 1
ATOM 1318 C CA . ASP A 1 164 ? -9.665 -4.285 -20.738 1.00 60.56 164 ASP A CA 1
ATOM 1319 C C . ASP A 1 164 ? -10.249 -5.204 -21.829 1.00 60.56 164 ASP A C 1
ATOM 1321 O O . ASP A 1 164 ? -9.848 -6.360 -21.947 1.00 60.56 164 ASP A O 1
ATOM 1325 N N . THR A 1 165 ? -11.201 -4.706 -22.630 1.00 69.00 165 THR A N 1
ATOM 1326 C CA . THR A 1 165 ? -11.896 -5.497 -23.655 1.00 69.00 165 THR A CA 1
ATOM 1327 C C . THR A 1 165 ? -11.498 -5.027 -25.049 1.00 69.00 165 THR A C 1
ATOM 1329 O O . THR A 1 165 ? -11.736 -3.880 -25.422 1.00 69.00 165 THR A O 1
ATOM 1332 N N . ILE A 1 166 ? -10.926 -5.928 -25.848 1.00 79.75 166 ILE A N 1
ATOM 1333 C CA . ILE A 1 166 ? -10.639 -5.668 -27.262 1.00 79.75 166 ILE A CA 1
ATOM 1334 C C . ILE A 1 166 ? -11.974 -5.627 -28.009 1.00 79.75 166 ILE A C 1
ATOM 1336 O O . ILE A 1 166 ? -12.614 -6.659 -28.186 1.00 79.75 166 ILE A O 1
ATOM 1340 N N . MET A 1 167 ? -12.411 -4.428 -28.401 1.00 79.25 167 MET A N 1
ATOM 1341 C CA . MET A 1 167 ? -13.729 -4.222 -29.020 1.00 79.25 167 MET A CA 1
ATOM 1342 C C . MET A 1 167 ? -13.745 -4.486 -30.527 1.00 79.25 167 MET A C 1
ATOM 1344 O O . MET A 1 167 ? -14.796 -4.800 -31.077 1.00 79.25 167 MET A O 1
ATOM 1348 N N . VAL A 1 168 ? -12.600 -4.336 -31.200 1.00 85.62 168 VAL A N 1
ATOM 1349 C CA . VAL A 1 168 ? -12.488 -4.495 -32.655 1.00 85.62 168 VAL A CA 1
ATOM 1350 C C . VAL A 1 168 ? -11.146 -5.127 -33.005 1.00 85.62 168 VAL A C 1
ATOM 1352 O O . VAL A 1 168 ? -10.108 -4.708 -32.490 1.00 85.62 168 VAL A O 1
ATOM 1355 N N . VAL A 1 169 ? -11.163 -6.105 -33.909 1.00 88.00 169 VAL A N 1
ATOM 1356 C CA . VAL A 1 169 ? -9.965 -6.682 -34.531 1.00 88.00 169 VAL A CA 1
ATOM 1357 C C . VAL A 1 169 ? -10.103 -6.598 -36.047 1.00 88.00 169 VAL A C 1
ATOM 1359 O O . VAL A 1 169 ? -11.163 -6.896 -36.591 1.00 88.00 169 VAL A O 1
ATOM 1362 N N . GLN A 1 170 ? -9.031 -6.207 -36.736 1.00 88.12 170 GLN A N 1
ATOM 1363 C CA . GLN A 1 170 ? -8.984 -6.230 -38.198 1.00 88.12 170 GLN A CA 1
ATOM 1364 C C . GLN A 1 170 ? -8.590 -7.621 -38.703 1.00 88.12 170 GLN A C 1
ATOM 1366 O O . GLN A 1 170 ? -7.619 -8.221 -38.232 1.00 88.12 170 GLN A O 1
ATOM 1371 N N . ALA A 1 171 ? -9.349 -8.134 -39.663 1.00 80.62 171 ALA A N 1
ATOM 1372 C CA . ALA A 1 171 ? -9.040 -9.366 -40.371 1.00 80.62 171 ALA A CA 1
ATOM 1373 C C . ALA A 1 171 ? -8.032 -9.128 -41.513 1.00 80.62 171 ALA A C 1
ATOM 1375 O O . ALA A 1 171 ? -7.745 -7.996 -41.898 1.00 80.62 171 ALA A O 1
ATOM 1376 N N . GLU A 1 172 ? -7.471 -10.213 -42.058 1.00 79.00 172 GLU A N 1
ATOM 1377 C CA . GLU 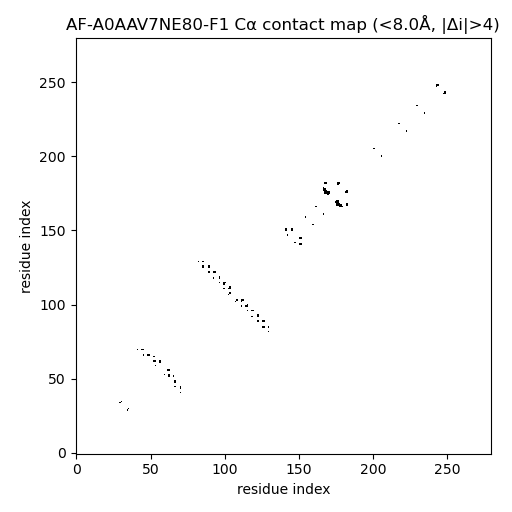A 1 172 ? -6.492 -10.164 -43.163 1.00 79.00 172 GLU A CA 1
ATOM 1378 C C . GLU A 1 172 ? -7.059 -9.564 -44.458 1.00 79.00 172 GLU A C 1
ATOM 1380 O O . GLU A 1 172 ? -6.309 -9.029 -45.270 1.00 79.00 172 GLU A O 1
ATOM 1385 N N . ASP A 1 173 ? -8.378 -9.627 -44.638 1.00 81.75 173 ASP A N 1
ATOM 1386 C CA . ASP A 1 173 ? -9.110 -9.033 -45.759 1.00 81.75 173 ASP A CA 1
ATOM 1387 C C . ASP A 1 173 ? -9.442 -7.542 -45.546 1.00 81.75 173 ASP A C 1
ATOM 1389 O O . ASP A 1 173 ? -10.055 -6.915 -46.410 1.00 81.75 173 ASP A O 1
ATOM 1393 N N . GLY A 1 174 ? -9.028 -6.964 -44.413 1.00 80.75 174 GLY A N 1
ATOM 1394 C CA . GLY A 1 174 ? -9.311 -5.581 -44.033 1.00 80.75 174 GLY A CA 1
ATOM 1395 C C . GLY A 1 174 ? -10.709 -5.360 -43.450 1.00 80.75 174 GLY A C 1
ATOM 1396 O O . GLY A 1 174 ? -11.080 -4.210 -43.220 1.00 80.75 174 GLY A O 1
ATOM 1397 N N . SER A 1 175 ? -11.488 -6.420 -43.206 1.00 86.44 175 SER A N 1
ATOM 1398 C CA . SER A 1 175 ? -12.786 -6.312 -42.533 1.00 86.44 175 SER A CA 1
ATOM 1399 C C . SER A 1 175 ? -12.633 -6.149 -41.015 1.00 86.44 175 SER A C 1
ATOM 1401 O O . SER A 1 175 ? -11.678 -6.635 -40.404 1.00 86.44 175 SER A O 1
ATOM 1403 N N . GLU A 1 176 ? -13.574 -5.437 -40.393 1.00 89.50 176 GLU A N 1
ATOM 1404 C CA . GLU A 1 176 ? -13.599 -5.222 -38.944 1.00 89.50 176 GLU A CA 1
ATOM 1405 C C . GLU A 1 176 ? -14.495 -6.261 -38.263 1.00 89.50 176 GLU A C 1
ATOM 1407 O O . GLU A 1 176 ? -15.683 -6.379 -38.568 1.00 89.50 176 GLU A O 1
ATOM 1412 N N . ILE A 1 177 ? -13.924 -7.004 -37.315 1.00 86.38 177 ILE A N 1
ATOM 1413 C CA . ILE A 1 177 ? -14.635 -7.977 -36.487 1.00 86.38 177 ILE A CA 1
ATOM 1414 C C . ILE A 1 177 ? -14.912 -7.331 -35.132 1.00 86.38 177 ILE A C 1
ATOM 1416 O O . ILE A 1 177 ? -13.981 -6.969 -34.413 1.00 86.38 177 ILE A O 1
ATOM 1420 N N . THR A 1 178 ? -16.191 -7.211 -34.784 1.00 87.88 178 THR A N 1
ATOM 1421 C CA . THR A 1 178 ? -16.669 -6.629 -33.517 1.00 87.88 178 THR A CA 1
ATOM 1422 C C . THR A 1 178 ? -17.313 -7.657 -32.587 1.00 87.88 178 THR A C 1
ATOM 1424 O O . THR A 1 178 ? -17.553 -7.373 -31.415 1.00 87.88 178 THR A O 1
ATOM 1427 N N . ASP A 1 179 ? -17.599 -8.857 -33.097 1.00 88.62 179 ASP A N 1
ATOM 1428 C CA . ASP A 1 179 ? -18.218 -9.925 -32.321 1.00 88.62 179 ASP A CA 1
ATOM 1429 C C . ASP A 1 179 ? -17.197 -10.598 -31.377 1.00 88.62 179 ASP A C 1
ATOM 1431 O O . ASP A 1 179 ? -16.153 -11.060 -31.851 1.00 88.62 179 ASP A O 1
ATOM 1435 N N . PRO A 1 180 ? -17.469 -10.692 -30.059 1.00 84.56 180 PRO A N 1
ATOM 1436 C CA . PRO A 1 180 ? -16.510 -11.217 -29.086 1.00 84.56 180 PRO A CA 1
ATOM 1437 C C . PRO A 1 180 ? -16.068 -12.664 -29.338 1.00 84.56 180 PRO A C 1
ATOM 1439 O O . PRO A 1 180 ? -14.910 -12.999 -29.081 1.00 84.56 180 PRO A O 1
ATOM 1442 N N . GLU A 1 181 ? -16.959 -13.526 -29.835 1.00 87.31 181 GLU A N 1
ATOM 1443 C CA . GLU A 1 181 ? -16.646 -14.935 -30.092 1.00 87.31 181 GLU A CA 1
ATOM 1444 C C . GLU A 1 181 ? -15.724 -15.067 -31.307 1.00 87.31 181 GLU A C 1
ATOM 1446 O O . GLU A 1 181 ? -14.714 -15.777 -31.269 1.00 87.31 181 GLU A O 1
ATOM 1451 N N . HIS A 1 182 ? -16.003 -14.305 -32.365 1.00 88.38 182 HIS A N 1
ATOM 1452 C CA . HIS A 1 182 ? -15.121 -14.229 -33.525 1.00 88.38 182 HIS A CA 1
ATOM 1453 C C . HIS A 1 182 ? -13.765 -13.590 -33.203 1.00 88.38 182 HIS A C 1
ATOM 1455 O O . HIS A 1 182 ? -12.743 -14.069 -33.698 1.00 88.38 182 HIS A O 1
ATOM 1461 N N . ILE A 1 183 ? -13.724 -12.563 -32.347 1.00 89.62 183 ILE A N 1
ATOM 1462 C CA . ILE A 1 183 ? -12.472 -11.964 -31.862 1.00 89.62 183 ILE A CA 1
ATOM 1463 C C . ILE A 1 183 ? -11.633 -13.015 -31.123 1.00 89.62 183 ILE A C 1
ATOM 1465 O O . ILE A 1 183 ? -10.451 -13.184 -31.432 1.00 89.62 183 ILE A O 1
ATOM 1469 N N . ALA A 1 184 ? -12.234 -13.762 -30.191 1.00 88.44 184 ALA A N 1
ATOM 1470 C CA . ALA A 1 184 ? -11.540 -14.808 -29.441 1.00 88.44 184 ALA A CA 1
ATOM 1471 C C . ALA A 1 184 ? -10.991 -15.909 -30.363 1.00 88.44 184 ALA A C 1
ATOM 1473 O O . ALA A 1 184 ? -9.805 -16.235 -30.295 1.00 88.44 184 ALA A O 1
ATOM 1474 N N . ASN A 1 185 ? -11.816 -16.417 -31.284 1.00 89.94 185 ASN A N 1
ATOM 1475 C CA . ASN A 1 185 ? -11.392 -17.415 -32.268 1.00 89.94 185 ASN A CA 1
ATOM 1476 C C . ASN A 1 185 ? -10.253 -16.903 -33.155 1.00 89.94 185 ASN A C 1
ATOM 1478 O O . ASN A 1 185 ? -9.317 -17.644 -33.459 1.00 89.94 185 ASN A O 1
ATOM 1482 N N . ARG A 1 186 ? -10.283 -15.623 -33.537 1.00 88.81 186 ARG A N 1
ATOM 1483 C CA . ARG A 1 186 ? -9.215 -15.021 -34.334 1.00 88.81 186 ARG A CA 1
ATOM 1484 C C . ARG A 1 186 ? -7.893 -14.974 -33.573 1.00 88.81 186 ARG A C 1
ATOM 1486 O O . ARG A 1 186 ? -6.861 -15.300 -34.158 1.00 88.81 186 ARG A O 1
ATOM 1493 N N . PHE A 1 187 ? -7.918 -14.624 -32.287 1.00 90.38 187 PHE A N 1
ATOM 1494 C CA . PHE A 1 187 ? -6.729 -14.696 -31.438 1.00 90.38 187 PHE A CA 1
ATOM 1495 C C . PHE A 1 187 ? -6.211 -16.130 -31.310 1.00 90.38 187 PHE A 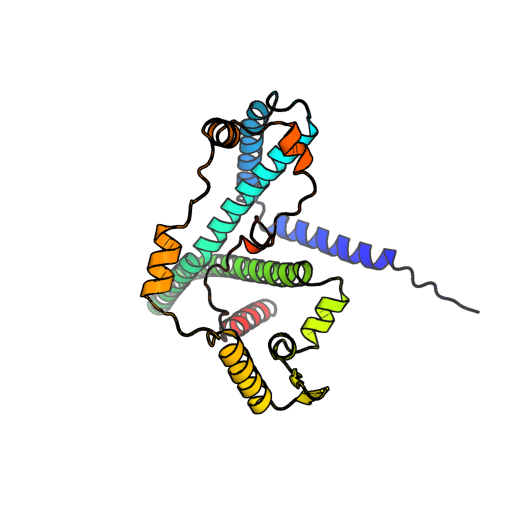C 1
ATOM 1497 O O . PHE A 1 187 ? -5.006 -16.336 -31.442 1.00 90.38 187 PHE A O 1
ATOM 1504 N N . CYS A 1 188 ? -7.093 -17.117 -31.125 1.00 90.69 188 CYS A N 1
ATOM 1505 C CA . CYS A 1 188 ? -6.701 -18.528 -31.087 1.00 90.69 188 CYS A CA 1
ATOM 1506 C C . CYS A 1 188 ? -5.951 -18.939 -32.358 1.00 90.69 188 CYS A C 1
ATOM 1508 O O . CYS A 1 188 ? -4.815 -19.395 -32.264 1.00 90.69 188 CYS A O 1
ATOM 1510 N N . VAL A 1 189 ? -6.538 -18.695 -33.534 1.00 90.38 189 VAL A N 1
ATOM 1511 C CA . VAL A 1 189 ? -5.930 -19.044 -34.830 1.00 90.38 189 VAL A CA 1
ATOM 1512 C C . VAL A 1 189 ? -4.603 -18.315 -35.045 1.00 90.38 189 VAL A C 1
ATOM 1514 O O . VAL A 1 189 ? -3.631 -18.912 -35.504 1.00 90.38 189 VAL A O 1
ATOM 1517 N N . TYR A 1 190 ? -4.538 -17.027 -34.703 1.00 89.06 190 TYR A N 1
ATOM 1518 C CA . TYR A 1 190 ? -3.318 -16.238 -34.855 1.00 89.06 190 TYR A CA 1
ATOM 1519 C C . TYR A 1 190 ? -2.172 -16.781 -33.995 1.00 89.06 190 TYR A C 1
ATOM 1521 O O . TYR A 1 190 ? -1.069 -16.997 -34.500 1.00 89.06 190 TYR A O 1
ATOM 1529 N N . TYR A 1 191 ? -2.416 -17.025 -32.705 1.00 91.81 191 TYR A N 1
ATOM 1530 C CA . TYR A 1 191 ? -1.378 -17.535 -31.812 1.00 91.81 191 TYR A CA 1
ATOM 1531 C C . TYR A 1 191 ? -1.014 -18.985 -32.118 1.00 91.81 191 TYR A C 1
ATOM 1533 O O . TYR A 1 191 ? 0.161 -19.339 -32.043 1.00 91.81 191 TYR A O 1
ATOM 1541 N N . GLU A 1 192 ? -1.979 -19.806 -32.525 1.00 91.25 192 GLU A N 1
ATOM 1542 C CA . GLU A 1 192 ? -1.709 -21.151 -33.021 1.00 91.25 192 GLU A CA 1
ATOM 1543 C C . GLU A 1 192 ? -0.752 -21.100 -34.214 1.00 91.25 192 GLU A C 1
ATOM 1545 O O . GLU A 1 192 ? 0.289 -21.749 -34.186 1.00 91.25 192 GLU A O 1
ATOM 1550 N N . ALA A 1 193 ? -1.018 -20.258 -35.214 1.00 88.06 193 ALA A N 1
ATOM 1551 C CA . ALA A 1 193 ? -0.122 -20.085 -36.354 1.00 88.06 193 ALA A CA 1
ATOM 1552 C C . ALA A 1 193 ? 1.257 -19.522 -35.960 1.00 88.06 193 ALA A C 1
ATOM 1554 O O . ALA A 1 193 ? 2.270 -19.924 -36.534 1.00 88.06 193 ALA A O 1
ATOM 1555 N N . LEU A 1 194 ? 1.312 -18.608 -34.984 1.00 88.50 194 LEU A N 1
ATOM 1556 C CA . LEU A 1 194 ? 2.557 -18.002 -34.504 1.00 88.50 194 LEU A CA 1
ATOM 1557 C C . LEU A 1 194 ? 3.473 -19.025 -33.818 1.00 88.50 194 LEU A C 1
ATOM 1559 O O . LEU A 1 194 ? 4.688 -18.983 -34.007 1.00 88.50 194 LEU A O 1
ATOM 1563 N N . TYR A 1 195 ? 2.894 -19.934 -33.031 1.00 86.94 195 TYR A N 1
ATOM 1564 C CA . TYR A 1 195 ? 3.637 -20.940 -32.267 1.00 86.94 195 TYR A CA 1
ATOM 1565 C C . TYR A 1 195 ? 3.723 -22.304 -32.957 1.00 86.94 195 TYR A C 1
ATOM 1567 O O . TYR A 1 195 ? 4.488 -23.165 -32.519 1.00 86.94 195 TYR A O 1
ATOM 1575 N N . THR A 1 196 ? 2.999 -22.511 -34.056 1.00 86.12 196 THR A N 1
ATOM 1576 C CA . THR A 1 196 ? 3.163 -23.702 -34.887 1.00 86.12 196 THR A CA 1
ATOM 1577 C C . THR A 1 196 ? 4.501 -23.620 -35.611 1.00 86.12 196 THR A C 1
ATOM 1579 O O . THR A 1 196 ? 4.715 -22.792 -36.500 1.00 86.12 196 THR A O 1
ATOM 1582 N N . SER A 1 197 ? 5.430 -24.496 -35.223 1.00 77.25 197 SER A N 1
ATOM 1583 C CA . SER A 1 197 ? 6.742 -24.583 -35.860 1.00 77.25 197 SER A CA 1
ATOM 1584 C C . SER A 1 197 ? 6.591 -24.909 -37.345 1.00 77.25 197 SER A C 1
ATOM 1586 O O . SER A 1 197 ? 6.049 -25.947 -37.717 1.00 77.25 197 SER A O 1
ATOM 1588 N N . LYS A 1 198 ? 7.139 -24.046 -38.205 1.00 75.06 198 LYS A N 1
ATOM 1589 C CA . LYS A 1 198 ? 7.212 -24.274 -39.659 1.00 75.06 198 LYS A CA 1
ATOM 1590 C C . LYS A 1 198 ? 8.195 -25.390 -40.037 1.00 75.06 198 LYS A C 1
ATOM 1592 O O . LYS A 1 198 ? 8.235 -25.804 -41.191 1.00 75.06 198 LYS A O 1
ATOM 1597 N N . ILE A 1 199 ? 9.006 -25.848 -39.083 1.00 73.56 199 ILE A N 1
ATOM 1598 C CA . ILE A 1 199 ? 10.050 -26.854 -39.271 1.00 73.56 199 ILE A CA 1
ATOM 1599 C C . ILE A 1 199 ? 9.730 -28.039 -38.361 1.00 73.56 199 ILE A C 1
ATOM 1601 O O . ILE A 1 199 ? 9.588 -27.876 -37.147 1.00 73.56 199 ILE A O 1
ATOM 1605 N N . ALA A 1 200 ? 9.632 -29.236 -38.937 1.00 71.31 200 ALA A N 1
ATOM 1606 C CA . ALA A 1 200 ? 9.606 -30.462 -38.153 1.00 71.31 200 ALA A CA 1
ATOM 1607 C C . ALA A 1 200 ? 10.996 -30.640 -37.515 1.00 71.31 200 ALA A C 1
ATOM 1609 O O . ALA A 1 200 ? 11.983 -30.708 -38.254 1.00 71.31 200 ALA A O 1
ATOM 1610 N N . PRO A 1 201 ? 11.118 -30.667 -36.177 1.00 67.25 201 PRO A N 1
ATOM 1611 C CA . PRO A 1 201 ? 12.419 -30.786 -35.543 1.00 67.25 201 PRO A CA 1
ATOM 1612 C C . PRO A 1 201 ? 12.998 -32.166 -35.860 1.00 67.25 201 PRO A C 1
ATOM 1614 O O . PRO A 1 201 ? 12.508 -33.176 -35.361 1.00 67.25 201 PRO A O 1
ATOM 1617 N N . ASN A 1 202 ? 14.032 -32.212 -36.704 1.00 79.38 202 ASN A N 1
ATOM 1618 C CA . ASN A 1 202 ? 14.869 -33.397 -36.829 1.00 79.38 202 ASN A CA 1
ATOM 1619 C C . ASN A 1 202 ? 15.835 -33.397 -35.630 1.00 79.38 202 ASN A C 1
ATOM 1621 O O . ASN A 1 202 ? 16.741 -32.557 -35.600 1.00 79.38 202 ASN A O 1
ATOM 1625 N N . PRO A 1 203 ? 15.649 -34.287 -34.638 1.00 78.69 203 PRO A N 1
ATOM 1626 C CA . PRO A 1 203 ? 16.471 -34.292 -33.434 1.00 78.69 203 PRO A CA 1
ATOM 1627 C C . PRO A 1 203 ? 17.952 -34.495 -33.759 1.00 78.69 203 PRO A C 1
ATOM 1629 O O . PRO A 1 203 ? 18.792 -33.908 -33.089 1.00 78.69 203 PRO A O 1
ATOM 1632 N N . GLU A 1 204 ? 18.277 -35.242 -34.817 1.00 82.06 204 GLU A N 1
ATOM 1633 C CA . GLU A 1 204 ? 19.660 -35.485 -35.236 1.00 82.06 204 GLU A CA 1
ATOM 1634 C C . GLU A 1 204 ? 20.326 -34.213 -35.774 1.00 82.06 204 GLU A C 1
ATOM 1636 O O . GLU A 1 204 ? 21.452 -33.906 -35.396 1.00 82.06 204 GLU A O 1
ATOM 1641 N N . ALA A 1 205 ? 19.612 -33.420 -36.580 1.00 79.88 205 ALA A N 1
ATOM 1642 C CA . ALA A 1 205 ? 20.133 -32.161 -37.118 1.00 79.88 205 ALA A CA 1
ATOM 1643 C C . ALA A 1 205 ? 20.292 -31.081 -36.036 1.00 79.88 205 ALA A C 1
ATOM 1645 O O . ALA A 1 205 ? 21.223 -30.281 -36.084 1.00 79.88 205 ALA A O 1
ATOM 1646 N N . ALA A 1 206 ? 19.397 -31.059 -35.042 1.00 80.38 206 ALA A N 1
ATOM 1647 C CA . ALA A 1 206 ? 19.528 -30.162 -33.898 1.00 80.38 206 ALA A CA 1
ATOM 1648 C C . ALA A 1 206 ? 20.739 -30.536 -33.029 1.00 80.38 206 ALA A C 1
ATOM 1650 O O . ALA A 1 206 ? 21.467 -29.653 -32.582 1.00 80.38 206 ALA A O 1
ATOM 1651 N N . LEU A 1 207 ? 20.974 -31.834 -32.816 1.00 84.94 207 LEU A N 1
ATOM 1652 C CA . LEU A 1 207 ? 22.124 -32.324 -32.055 1.00 84.94 207 LEU A CA 1
ATOM 1653 C C . LEU A 1 207 ? 23.437 -32.028 -32.785 1.00 84.94 207 LEU A C 1
ATOM 1655 O O . LEU A 1 207 ? 24.380 -31.553 -32.161 1.00 84.94 207 LEU A O 1
ATOM 1659 N N . ASP A 1 208 ? 23.465 -32.224 -34.103 1.00 87.06 208 ASP A N 1
ATOM 1660 C CA . ASP A 1 208 ? 24.605 -31.880 -34.952 1.00 87.06 208 ASP A CA 1
ATOM 1661 C C . ASP A 1 208 ? 24.918 -30.377 -34.899 1.00 87.06 208 ASP A C 1
ATOM 1663 O O . ASP A 1 208 ? 26.058 -29.985 -34.657 1.00 87.06 208 ASP A O 1
ATOM 1667 N N . TYR A 1 209 ? 23.898 -29.520 -35.000 1.00 85.00 209 TYR A N 1
ATOM 1668 C CA . TYR A 1 209 ? 24.057 -28.071 -34.867 1.00 85.00 209 TYR A CA 1
ATOM 1669 C C . TYR A 1 209 ? 24.594 -27.658 -33.490 1.00 85.00 209 TYR A C 1
ATOM 1671 O O . TYR A 1 209 ? 25.504 -26.836 -33.405 1.00 85.00 209 TYR A O 1
ATOM 1679 N N . LEU A 1 210 ? 24.071 -28.239 -32.406 1.00 84.06 210 LEU A N 1
ATOM 1680 C CA . LEU A 1 210 ? 24.527 -27.934 -31.046 1.00 84.06 210 LEU A CA 1
ATOM 1681 C C . LEU A 1 210 ? 25.955 -28.424 -30.777 1.00 84.06 210 LEU A C 1
ATOM 1683 O O . LEU A 1 210 ? 26.681 -27.773 -30.031 1.00 84.06 210 LEU A O 1
ATOM 1687 N N . LEU A 1 211 ? 26.365 -29.542 -31.383 1.00 86.19 211 LEU A N 1
ATOM 1688 C CA . LEU A 1 211 ? 27.731 -30.061 -31.282 1.00 86.19 211 LEU A CA 1
ATOM 1689 C C . LEU A 1 211 ? 28.742 -29.209 -32.062 1.00 86.19 211 LEU A C 1
ATOM 1691 O O . LEU A 1 211 ? 29.895 -29.116 -31.647 1.00 86.19 211 LEU A O 1
ATOM 1695 N N . HIS A 1 212 ? 28.314 -28.583 -33.161 1.00 85.50 212 HIS A N 1
ATOM 1696 C CA . HIS A 1 212 ? 29.168 -27.764 -34.029 1.00 85.50 212 HIS A CA 1
ATOM 1697 C C . HIS A 1 212 ? 29.063 -26.255 -33.767 1.00 85.50 212 HIS A C 1
ATOM 1699 O O . HIS A 1 212 ? 29.763 -25.470 -34.408 1.00 85.50 212 HIS A O 1
ATOM 1705 N N . ILE A 1 213 ? 28.213 -25.822 -32.831 1.00 86.00 213 ILE A N 1
ATOM 1706 C CA . ILE A 1 213 ? 28.198 -24.433 -32.378 1.00 86.00 213 ILE A CA 1
ATOM 1707 C C . ILE A 1 213 ? 29.474 -24.154 -31.579 1.00 86.00 213 ILE A C 1
ATOM 1709 O O . ILE A 1 213 ? 29.694 -24.675 -30.484 1.00 86.00 213 ILE A O 1
ATOM 1713 N N . GLU A 1 214 ? 30.284 -23.235 -32.091 1.00 81.19 214 GLU A N 1
ATOM 1714 C CA . GLU A 1 214 ? 31.309 -22.572 -31.299 1.00 81.19 214 GLU A CA 1
ATOM 1715 C C . GLU A 1 214 ? 30.652 -21.441 -30.501 1.00 81.19 214 GLU A C 1
ATOM 1717 O O . GLU A 1 214 ? 30.382 -20.354 -31.016 1.00 81.19 214 GLU A O 1
ATOM 1722 N N . LEU A 1 215 ? 30.354 -21.702 -29.226 1.00 79.31 215 LEU A N 1
ATOM 1723 C CA . LEU A 1 215 ? 29.904 -20.655 -28.312 1.00 79.31 215 LEU A CA 1
ATOM 1724 C C . LEU A 1 215 ? 31.026 -19.615 -28.164 1.00 79.31 215 LEU A C 1
ATOM 1726 O O . LEU A 1 215 ? 32.151 -19.987 -27.818 1.00 79.31 215 LEU A O 1
ATOM 1730 N N . PRO A 1 216 ? 30.755 -18.318 -28.388 1.00 79.75 216 PRO A N 1
ATOM 1731 C CA . PRO A 1 216 ? 31.747 -17.288 -28.139 1.00 79.75 216 PRO A CA 1
ATOM 1732 C C . PRO A 1 216 ? 32.050 -17.248 -26.640 1.00 79.75 216 PRO A C 1
ATOM 1734 O O . PRO A 1 216 ? 31.191 -16.934 -25.815 1.00 79.75 216 PRO A O 1
ATOM 1737 N N . TRP A 1 217 ? 33.287 -17.578 -26.283 1.00 76.75 217 TRP A N 1
ATOM 1738 C CA . TRP A 1 217 ? 33.768 -17.463 -24.914 1.00 76.75 217 TRP A CA 1
ATOM 1739 C C . TRP A 1 217 ? 34.209 -16.029 -24.651 1.00 76.75 217 TRP A C 1
ATOM 1741 O O . TRP A 1 217 ? 34.941 -15.428 -25.441 1.00 76.75 217 TRP A O 1
ATOM 1751 N N . LEU A 1 218 ? 33.776 -15.485 -23.516 1.00 79.69 218 LEU A N 1
ATOM 1752 C CA . LEU A 1 218 ? 34.223 -14.176 -23.065 1.00 79.69 218 LEU A CA 1
ATOM 1753 C C . LEU A 1 218 ? 35.734 -14.238 -22.812 1.00 79.69 218 LEU A C 1
ATOM 1755 O O . LEU A 1 218 ? 36.206 -15.081 -22.041 1.00 79.69 218 LEU A O 1
ATOM 1759 N N . LYS A 1 219 ? 36.502 -13.364 -23.466 1.00 86.19 219 LYS A N 1
ATOM 1760 C CA . LYS A 1 219 ? 37.950 -13.303 -23.251 1.00 86.19 219 LYS A CA 1
ATOM 1761 C C . LYS A 1 219 ? 38.216 -12.893 -21.804 1.00 86.19 219 LYS A C 1
ATOM 1763 O O . LYS A 1 219 ? 37.461 -12.114 -21.225 1.00 86.19 219 LYS A O 1
ATOM 1768 N N . ALA A 1 220 ? 39.308 -13.391 -21.225 1.00 80.62 220 ALA A N 1
ATOM 1769 C CA . ALA A 1 220 ? 39.663 -13.097 -19.834 1.00 80.62 220 ALA A CA 1
ATOM 1770 C C . ALA A 1 220 ? 39.731 -11.582 -19.552 1.00 80.62 220 ALA A C 1
ATOM 1772 O O . ALA A 1 220 ? 39.220 -11.134 -18.532 1.00 80.62 220 ALA A O 1
ATOM 1773 N N . ALA A 1 221 ? 40.247 -10.799 -20.505 1.00 81.06 221 ALA A N 1
ATOM 1774 C CA . ALA A 1 221 ? 40.311 -9.340 -20.416 1.00 81.06 221 ALA A CA 1
ATOM 1775 C C . ALA A 1 221 ? 38.922 -8.672 -20.360 1.00 81.06 221 ALA A C 1
ATOM 1777 O O . ALA A 1 221 ? 38.702 -7.771 -19.555 1.00 81.06 221 ALA A O 1
ATOM 1778 N N . ASP A 1 222 ? 37.966 -9.145 -21.165 1.00 80.69 222 ASP A N 1
ATOM 1779 C CA . ASP A 1 222 ? 36.601 -8.603 -21.176 1.00 80.69 222 ASP A CA 1
ATOM 1780 C C . ASP A 1 222 ? 35.868 -8.969 -19.877 1.00 80.69 222 ASP A C 1
ATOM 1782 O O . ASP A 1 222 ? 35.125 -8.160 -19.323 1.00 80.69 222 ASP A O 1
ATOM 1786 N N . ARG A 1 223 ? 36.125 -10.170 -19.338 1.00 81.81 22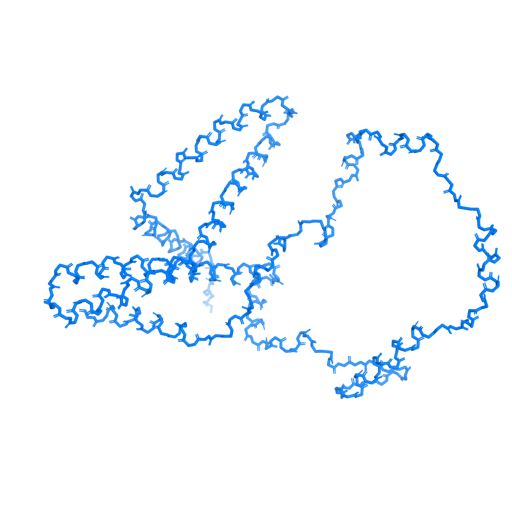3 ARG A N 1
ATOM 1787 C CA . ARG A 1 223 ? 35.595 -10.604 -18.039 1.00 81.81 223 ARG A CA 1
ATOM 1788 C C . ARG A 1 223 ? 36.120 -9.739 -16.897 1.00 81.81 223 ARG A C 1
ATOM 1790 O O . ARG A 1 223 ? 35.334 -9.329 -16.051 1.00 81.81 223 ARG A O 1
ATOM 1797 N N . GLU A 1 224 ? 37.419 -9.465 -16.869 1.00 83.75 224 GLU A N 1
ATOM 1798 C CA . GLU A 1 224 ? 38.026 -8.587 -15.864 1.00 83.75 224 GLU A CA 1
ATOM 1799 C C . GLU A 1 224 ? 37.494 -7.158 -15.976 1.00 83.75 224 GLU A C 1
ATOM 1801 O O . GLU A 1 224 ? 37.165 -6.562 -14.956 1.00 83.75 224 GLU A O 1
ATOM 1806 N N . SER A 1 225 ? 37.303 -6.645 -17.197 1.00 82.69 225 SER A N 1
ATOM 1807 C CA . SER A 1 225 ? 36.684 -5.335 -17.424 1.00 82.69 225 SER A CA 1
ATOM 1808 C C . SER A 1 225 ? 35.234 -5.271 -16.938 1.00 82.69 225 SER A C 1
ATOM 1810 O O . SER A 1 225 ? 34.826 -4.251 -16.397 1.00 82.69 225 SER A O 1
ATOM 1812 N N . LEU A 1 226 ? 34.450 -6.340 -17.111 1.00 80.50 226 LEU A N 1
ATOM 1813 C CA . LEU A 1 226 ? 33.062 -6.422 -16.634 1.00 80.50 226 LEU A CA 1
ATOM 1814 C C . LEU A 1 226 ? 32.959 -6.604 -15.113 1.00 80.50 226 LEU A C 1
ATOM 1816 O O . LEU A 1 226 ? 31.943 -6.243 -14.524 1.00 80.50 226 LEU A O 1
ATOM 1820 N N . MET A 1 227 ? 33.980 -7.190 -14.479 1.00 79.69 227 MET A N 1
ATOM 1821 C CA . MET A 1 227 ? 34.058 -7.336 -13.019 1.00 79.69 227 MET A CA 1
ATOM 1822 C C . MET A 1 227 ? 34.771 -6.158 -12.338 1.00 79.69 227 MET A C 1
ATOM 1824 O O . MET A 1 227 ? 34.845 -6.123 -11.108 1.00 79.69 227 MET A O 1
ATOM 1828 N N . ALA A 1 228 ? 35.302 -5.209 -13.111 1.00 84.00 228 ALA A N 1
ATOM 1829 C CA . ALA A 1 228 ? 35.909 -3.997 -12.589 1.00 84.00 228 ALA A CA 1
ATOM 1830 C C . ALA A 1 228 ? 34.837 -3.055 -12.002 1.00 84.00 228 ALA A C 1
ATOM 1832 O O . ALA A 1 228 ? 33.683 -3.066 -12.437 1.00 84.00 228 ALA A O 1
ATOM 1833 N N . PRO A 1 229 ? 35.192 -2.234 -11.000 1.00 81.25 229 PRO A N 1
ATOM 1834 C CA . PRO A 1 229 ? 34.293 -1.209 -10.485 1.00 81.25 229 PRO A CA 1
ATOM 1835 C C . PRO A 1 229 ? 33.925 -0.195 -11.579 1.00 81.25 229 PRO A C 1
ATOM 1837 O O . PRO A 1 229 ? 34.783 0.228 -12.352 1.00 81.25 229 PRO A O 1
ATOM 1840 N N . LEU A 1 230 ? 32.648 0.202 -11.605 1.00 79.00 230 LEU A N 1
ATOM 1841 C CA . LEU A 1 230 ? 32.091 1.158 -12.568 1.00 79.00 230 LEU A CA 1
ATOM 1842 C C . LEU A 1 230 ? 32.849 2.491 -12.544 1.00 79.00 230 LEU A C 1
ATOM 1844 O O . LEU A 1 230 ? 33.079 3.070 -11.478 1.00 79.00 230 LEU A O 1
ATOM 1848 N N . SER A 1 231 ? 33.189 3.000 -13.727 1.00 83.31 231 SER A N 1
ATOM 1849 C CA . SER A 1 231 ? 33.828 4.307 -13.886 1.00 83.31 231 SER A CA 1
ATOM 1850 C C . SER A 1 231 ? 32.804 5.445 -13.835 1.00 83.31 231 SER A C 1
ATOM 1852 O O . SER A 1 231 ? 31.662 5.315 -14.282 1.00 83.31 231 SER A O 1
ATOM 1854 N N . LEU A 1 232 ? 33.234 6.614 -13.352 1.00 78.94 232 LEU A N 1
ATOM 1855 C CA . LEU A 1 232 ? 32.420 7.832 -13.327 1.00 78.94 232 LEU A CA 1
ATOM 1856 C C . LEU A 1 232 ? 31.906 8.211 -14.729 1.00 78.94 232 LEU A C 1
ATOM 1858 O O . LEU A 1 232 ? 30.768 8.646 -14.877 1.00 78.94 232 LEU A O 1
ATOM 1862 N N . GLU A 1 233 ? 32.713 7.991 -15.768 1.00 80.00 233 GLU A N 1
ATOM 1863 C CA . GLU A 1 233 ? 32.330 8.261 -17.160 1.00 80.00 233 GLU A CA 1
ATOM 1864 C C . GLU A 1 233 ? 31.216 7.329 -17.662 1.00 80.00 233 GLU A C 1
ATOM 1866 O O . GLU A 1 233 ? 30.348 7.748 -18.431 1.00 80.00 233 GLU A O 1
ATOM 1871 N N . GLU A 1 234 ? 31.214 6.070 -17.216 1.00 77.50 234 GLU A N 1
ATOM 1872 C CA . GLU A 1 234 ? 30.166 5.094 -17.536 1.00 77.50 234 GLU A CA 1
ATOM 1873 C C . GLU A 1 234 ? 28.854 5.461 -16.842 1.00 77.50 234 GLU A C 1
ATOM 1875 O O . GLU A 1 234 ? 27.783 5.361 -17.442 1.00 77.50 234 GLU A O 1
ATOM 1880 N N . MET A 1 235 ? 28.953 5.958 -15.608 1.00 73.88 235 MET A N 1
ATOM 1881 C CA . MET A 1 235 ? 27.819 6.413 -14.812 1.00 73.88 235 MET A CA 1
ATOM 1882 C C . MET A 1 235 ? 27.162 7.658 -15.427 1.00 73.88 235 MET A C 1
ATOM 1884 O O . MET A 1 235 ? 25.947 7.683 -15.600 1.00 73.88 235 MET A O 1
ATOM 1888 N N . ILE A 1 236 ? 27.962 8.637 -15.867 1.00 75.75 236 ILE A N 1
ATOM 1889 C CA . ILE A 1 236 ? 27.482 9.839 -16.571 1.00 75.75 236 ILE A CA 1
ATOM 1890 C C . ILE A 1 236 ? 26.841 9.469 -17.917 1.00 75.75 236 ILE A C 1
ATOM 1892 O O . ILE A 1 236 ? 25.811 10.017 -18.293 1.00 75.75 236 ILE A O 1
ATOM 1896 N N . ARG A 1 237 ? 27.396 8.497 -18.652 1.00 72.94 237 ARG A N 1
ATOM 1897 C CA . ARG A 1 237 ? 26.806 8.027 -19.921 1.00 72.94 237 ARG A CA 1
ATOM 1898 C C . ARG A 1 237 ? 25.487 7.263 -19.720 1.00 72.94 237 ARG A C 1
ATOM 1900 O O . ARG A 1 237 ? 24.714 7.111 -20.669 1.00 72.94 237 ARG A O 1
ATOM 1907 N N . ALA A 1 238 ? 25.233 6.766 -18.511 1.00 64.06 238 ALA A N 1
ATOM 1908 C CA . ALA A 1 238 ? 23.964 6.164 -18.121 1.00 64.06 238 ALA A CA 1
ATOM 1909 C C . ALA A 1 238 ? 22.928 7.198 -17.634 1.00 64.06 238 ALA A C 1
ATOM 1911 O O . ALA A 1 238 ? 21.745 6.859 -17.541 1.00 64.06 238 ALA A O 1
ATOM 1912 N N . GLU A 1 239 ? 23.322 8.452 -17.377 1.00 50.78 239 GLU A N 1
ATOM 1913 C CA . GLU A 1 239 ? 22.385 9.524 -17.036 1.00 50.78 239 GLU A CA 1
ATOM 1914 C C . GLU A 1 239 ? 21.435 9.803 -18.212 1.00 50.78 239 GLU A C 1
ATOM 1916 O O . GLU A 1 239 ? 21.842 9.984 -19.359 1.00 50.78 239 GLU A O 1
ATOM 1921 N N . GLY A 1 240 ? 20.129 9.806 -17.933 1.00 52.97 240 GLY A N 1
ATOM 1922 C CA . GLY A 1 240 ? 19.080 10.048 -18.931 1.00 52.97 240 GLY A CA 1
ATOM 1923 C C . GLY A 1 240 ? 18.448 8.792 -19.534 1.00 52.97 240 GLY A C 1
ATOM 1924 O O . GLY A 1 240 ? 17.437 8.904 -20.228 1.00 52.97 240 GLY A O 1
ATOM 1925 N N . LYS A 1 241 ? 18.956 7.590 -19.229 1.00 54.06 241 LYS A N 1
ATOM 1926 C CA . LYS A 1 241 ? 18.191 6.357 -19.450 1.00 54.06 241 LYS A CA 1
ATOM 1927 C C . LYS A 1 241 ? 17.189 6.218 -18.310 1.00 54.06 241 LYS A C 1
ATOM 1929 O O . LYS A 1 241 ? 17.562 5.907 -17.183 1.00 54.06 241 LYS A O 1
ATOM 1934 N N . ALA A 1 242 ? 15.921 6.502 -18.597 1.00 47.88 242 ALA A N 1
ATOM 1935 C CA . ALA A 1 242 ? 14.851 6.195 -17.662 1.00 47.88 242 ALA A CA 1
ATOM 1936 C C . ALA A 1 242 ? 14.858 4.678 -17.419 1.00 47.88 242 ALA A C 1
ATOM 1938 O O . ALA A 1 242 ? 14.888 3.921 -18.396 1.00 47.88 242 ALA A O 1
ATOM 1939 N N . PRO A 1 243 ? 14.871 4.217 -16.160 1.00 55.06 243 PRO A N 1
ATOM 1940 C CA . PRO A 1 243 ? 14.679 2.806 -15.912 1.00 55.06 243 PRO A CA 1
ATOM 1941 C C . PRO A 1 243 ? 13.316 2.390 -16.484 1.00 55.06 243 PRO A C 1
ATOM 1943 O O . PRO A 1 243 ? 12.356 3.167 -16.468 1.00 55.06 243 PRO A O 1
ATOM 1946 N N . GLY A 1 244 ? 13.253 1.185 -17.053 1.00 47.62 244 GLY A N 1
ATOM 1947 C CA . GLY A 1 244 ? 11.994 0.613 -17.518 1.00 47.62 244 GLY A CA 1
ATOM 1948 C C . GLY A 1 244 ? 10.985 0.466 -16.368 1.00 47.62 244 GLY A C 1
ATOM 1949 O O . GLY A 1 244 ? 11.319 0.710 -15.206 1.00 47.62 244 GLY A O 1
ATOM 1950 N N . PRO A 1 245 ? 9.740 0.047 -16.647 1.00 51.84 245 PRO A N 1
ATOM 1951 C CA . PRO A 1 245 ? 8.754 -0.277 -15.606 1.00 51.84 245 PRO A CA 1
ATOM 1952 C C . PRO A 1 245 ? 9.279 -1.238 -14.516 1.00 51.84 245 PRO A C 1
ATOM 1954 O O . PRO A 1 245 ? 8.780 -1.230 -13.392 1.00 51.84 245 PRO A O 1
ATOM 1957 N N . ASP A 1 246 ? 10.307 -2.004 -14.860 1.00 52.44 246 ASP A N 1
ATOM 1958 C CA . ASP A 1 246 ? 11.086 -2.999 -14.130 1.00 52.44 246 ASP A CA 1
ATOM 1959 C C . ASP A 1 246 ? 12.350 -2.462 -13.414 1.00 52.44 246 ASP A C 1
ATOM 1961 O O . ASP A 1 246 ? 13.045 -3.225 -12.747 1.00 52.44 246 ASP A O 1
ATOM 1965 N N . GLY A 1 247 ? 12.628 -1.154 -13.466 1.00 49.09 247 GLY A N 1
ATOM 1966 C CA . GLY A 1 247 ? 13.620 -0.487 -12.613 1.00 49.09 247 GLY A CA 1
ATOM 1967 C C . GLY A 1 247 ? 12.969 0.589 -11.739 1.00 49.09 247 GLY A C 1
ATOM 1968 O O . GLY A 1 247 ? 12.943 1.764 -12.084 1.00 49.09 247 GLY A O 1
ATOM 1969 N N . LEU A 1 248 ? 12.407 0.179 -10.605 1.00 49.06 248 LEU A N 1
ATOM 1970 C CA . LEU A 1 248 ? 11.800 1.024 -9.570 1.00 49.06 248 LEU A CA 1
ATOM 1971 C C . LEU A 1 248 ? 10.926 2.190 -10.085 1.00 49.06 248 LEU A C 1
ATOM 1973 O O . LEU A 1 248 ? 11.208 3.375 -9.887 1.00 49.06 248 LEU A O 1
ATOM 1977 N N . THR A 1 249 ? 9.794 1.841 -10.700 1.00 41.38 249 THR A N 1
ATOM 1978 C CA . THR A 1 249 ? 8.654 2.753 -10.888 1.00 41.38 249 THR A CA 1
ATOM 1979 C C . THR A 1 249 ? 7.804 2.851 -9.606 1.00 41.38 249 THR A C 1
ATOM 1981 O O . THR A 1 249 ? 7.935 2.016 -8.710 1.00 41.38 249 THR A O 1
ATOM 1984 N N . PRO A 1 250 ? 6.884 3.834 -9.466 1.00 47.09 250 PRO A N 1
ATOM 1985 C CA . PRO A 1 250 ? 6.020 3.979 -8.281 1.00 47.09 250 PRO A CA 1
ATOM 1986 C C . PRO A 1 250 ? 5.209 2.729 -7.870 1.00 47.09 250 PRO A C 1
ATOM 1988 O O . PRO A 1 250 ? 4.676 2.696 -6.757 1.00 47.09 250 PRO A O 1
ATOM 1991 N N . ASN A 1 251 ? 5.137 1.711 -8.735 1.00 45.47 251 ASN A N 1
ATOM 1992 C CA . ASN A 1 251 ? 4.494 0.416 -8.503 1.00 45.47 251 ASN A CA 1
ATOM 1993 C C . ASN A 1 251 ? 5.317 -0.583 -7.674 1.00 45.47 251 ASN A C 1
ATOM 1995 O O . ASN A 1 251 ? 4.834 -1.675 -7.396 1.00 45.47 251 ASN A O 1
ATOM 1999 N N . GLU A 1 252 ? 6.504 -0.226 -7.185 1.00 41.31 252 GLU A N 1
ATOM 2000 C CA . GLU A 1 252 ? 7.210 -1.057 -6.195 1.00 41.31 252 GLU A CA 1
ATOM 2001 C C . GLU A 1 252 ? 6.577 -1.087 -4.809 1.00 41.31 252 GLU A C 1
ATOM 2003 O O . GLU A 1 252 ? 6.981 -1.850 -3.930 1.00 41.31 252 GLU A O 1
ATOM 2008 N N . ARG A 1 253 ? 5.487 -0.349 -4.621 1.00 43.53 253 ARG A N 1
ATOM 2009 C CA . ARG A 1 253 ? 4.439 -0.877 -3.759 1.00 43.53 253 ARG A CA 1
ATOM 2010 C C . ARG A 1 253 ? 3.731 -1.958 -4.557 1.00 43.53 253 ARG A C 1
ATOM 2012 O O . ARG A 1 253 ? 2.683 -1.693 -5.145 1.00 43.53 253 ARG A O 1
ATOM 2019 N N . GLY A 1 254 ? 4.299 -3.167 -4.556 1.00 35.19 254 GLY A N 1
ATOM 2020 C CA . GLY A 1 254 ? 3.537 -4.346 -4.946 1.00 35.19 254 GLY A CA 1
ATOM 2021 C C . GLY A 1 254 ? 2.166 -4.265 -4.267 1.00 35.19 254 GLY A C 1
ATOM 2022 O O . GLY A 1 254 ? 2.090 -3.747 -3.142 1.00 35.19 254 GLY A O 1
ATOM 2023 N N . PRO A 1 255 ? 1.071 -4.680 -4.929 1.00 35.97 255 PRO A N 1
ATOM 2024 C CA . PRO A 1 255 ? -0.207 -4.754 -4.252 1.00 35.97 255 PRO A CA 1
ATOM 2025 C C . PRO A 1 255 ? 0.042 -5.596 -3.006 1.00 35.97 255 PRO A C 1
ATOM 2027 O O . PRO A 1 255 ? 0.348 -6.784 -3.106 1.00 35.97 255 PRO A O 1
ATOM 2030 N N . ILE A 1 256 ? -0.015 -4.973 -1.824 1.00 36.56 256 ILE A N 1
ATOM 2031 C CA . ILE A 1 256 ? -0.218 -5.735 -0.601 1.00 36.56 256 ILE A CA 1
ATOM 2032 C C . ILE A 1 256 ? -1.478 -6.503 -0.934 1.00 36.56 256 ILE A C 1
ATOM 2034 O O . ILE A 1 256 ? -2.505 -5.874 -1.193 1.00 36.56 256 ILE A O 1
ATOM 2038 N N . VAL A 1 257 ? -1.336 -7.819 -1.082 1.00 36.84 257 VAL A N 1
ATOM 2039 C CA . VAL A 1 257 ? -2.398 -8.734 -1.469 1.00 36.84 257 VAL A CA 1
ATOM 2040 C C . VAL A 1 257 ? -3.494 -8.595 -0.427 1.00 36.84 257 VAL A C 1
ATOM 2042 O O . VAL A 1 257 ? -3.532 -9.284 0.578 1.00 36.84 257 VAL A O 1
ATOM 2045 N N . ASN A 1 258 ? -4.370 -7.646 -0.676 1.00 34.09 258 ASN A N 1
ATOM 2046 C CA . ASN A 1 258 ? -5.723 -7.606 -0.227 1.00 34.09 258 ASN A CA 1
ATOM 2047 C C . ASN A 1 258 ? -6.450 -7.486 -1.546 1.00 34.09 258 ASN A C 1
ATOM 2049 O O . ASN A 1 258 ? -6.359 -6.471 -2.241 1.00 34.09 258 ASN A O 1
ATOM 2053 N N . GLN A 1 259 ? -7.0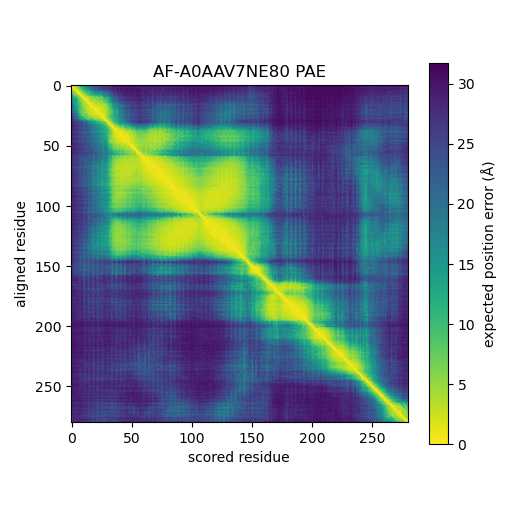87 -8.592 -1.922 1.00 33.19 259 GLN A N 1
ATOM 2054 C CA . GLN A 1 259 ? -8.128 -8.620 -2.937 1.00 33.19 259 GLN A CA 1
ATOM 2055 C C . GLN A 1 259 ? -8.929 -7.312 -2.861 1.00 33.19 259 GLN A C 1
ATOM 2057 O O . GLN A 1 259 ? -9.106 -6.803 -1.747 1.00 33.19 259 GLN A O 1
ATOM 2062 N N . PRO A 1 260 ? -9.434 -6.757 -3.979 1.00 34.41 260 PRO A N 1
ATOM 2063 C CA . PRO A 1 260 ? -10.441 -5.719 -3.871 1.00 34.41 260 PRO A CA 1
ATOM 2064 C C . PRO A 1 260 ? -11.535 -6.315 -2.991 1.00 34.41 260 PRO A C 1
ATOM 2066 O O . PRO A 1 260 ? -12.235 -7.236 -3.411 1.00 34.41 260 PRO A O 1
ATOM 2069 N N . LEU A 1 261 ? -11.603 -5.873 -1.732 1.00 37.53 261 LEU A N 1
ATOM 2070 C CA . LEU A 1 261 ? -12.711 -6.168 -0.853 1.00 37.53 261 LEU A CA 1
ATOM 2071 C C . LEU A 1 261 ? -13.864 -5.514 -1.584 1.00 37.53 261 LEU A C 1
ATOM 2073 O O . LEU 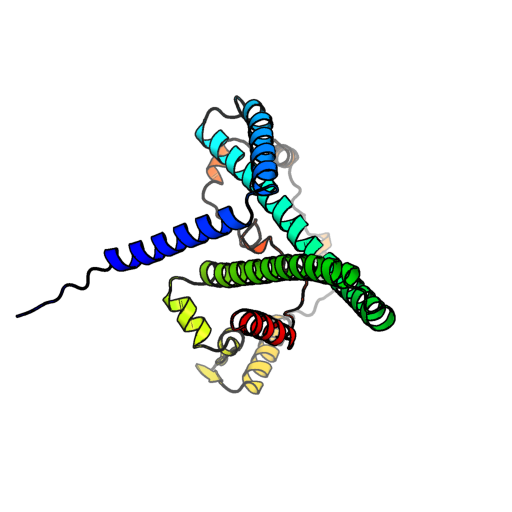A 1 261 ? -14.049 -4.299 -1.499 1.00 37.53 261 LEU A O 1
ATOM 2077 N N . ALA A 1 262 ? -14.545 -6.328 -2.400 1.00 34.94 262 ALA A N 1
ATOM 2078 C CA . ALA A 1 262 ? -15.837 -6.049 -2.981 1.00 34.94 262 ALA A CA 1
ATOM 2079 C C . ALA A 1 262 ? -16.566 -5.256 -1.922 1.00 34.94 262 ALA A C 1
ATOM 2081 O O . ALA A 1 262 ? -16.651 -5.783 -0.815 1.00 34.94 262 ALA A O 1
ATOM 2082 N N . LEU A 1 263 ? -16.915 -4.003 -2.241 1.00 37.41 263 LEU A N 1
ATOM 2083 C CA . LEU A 1 263 ? -17.541 -2.997 -1.383 1.00 37.41 263 LEU A CA 1
ATOM 2084 C C . LEU A 1 263 ? -18.517 -3.669 -0.413 1.00 37.41 263 LEU A C 1
ATOM 2086 O O . LEU A 1 263 ? -19.714 -3.765 -0.667 1.00 37.41 263 LEU A O 1
ATOM 2090 N N . SER A 1 264 ? -17.981 -4.232 0.664 1.00 35.84 264 SER A N 1
ATOM 2091 C CA . SER A 1 264 ? -18.752 -5.073 1.559 1.00 35.84 264 SER A CA 1
ATOM 2092 C C . SER A 1 264 ? -19.439 -4.087 2.471 1.00 35.84 264 SER A C 1
ATOM 2094 O O . SER A 1 264 ? -18.865 -3.041 2.796 1.00 35.84 264 SER A O 1
ATOM 2096 N N . GLY A 1 265 ? -20.681 -4.379 2.852 1.00 38.72 265 GLY A N 1
ATOM 2097 C CA . GLY A 1 265 ? -21.596 -3.450 3.526 1.00 38.72 265 GLY A CA 1
ATOM 2098 C C . GLY A 1 265 ? -21.066 -2.747 4.790 1.00 38.72 265 GLY A C 1
ATOM 2099 O O . GLY A 1 265 ? -21.748 -1.885 5.334 1.00 38.72 265 GLY A O 1
ATOM 2100 N N . ARG A 1 266 ? -19.838 -3.040 5.231 1.00 40.12 266 ARG A N 1
ATOM 2101 C CA . ARG A 1 266 ? -19.073 -2.315 6.249 1.00 40.12 266 ARG A CA 1
ATOM 2102 C C . ARG A 1 266 ? -18.829 -0.837 5.906 1.00 40.12 266 ARG A C 1
ATOM 2104 O O . ARG A 1 266 ? -18.943 -0.010 6.804 1.00 40.12 266 ARG A O 1
ATOM 2111 N N . PHE A 1 267 ? -18.580 -0.465 4.643 1.00 36.84 267 PHE A N 1
ATOM 2112 C CA . PHE A 1 267 ? -18.335 0.950 4.282 1.00 36.84 267 PHE A CA 1
ATOM 2113 C C . PHE A 1 267 ? -19.586 1.831 4.468 1.00 36.84 267 PHE A C 1
ATOM 2115 O O . PHE A 1 267 ? -19.487 2.990 4.867 1.00 36.84 267 PHE A O 1
ATOM 2122 N N . VAL A 1 268 ? -20.774 1.259 4.247 1.00 44.28 268 VAL A N 1
ATOM 2123 C CA . VAL A 1 268 ? -22.059 1.940 4.471 1.00 44.28 268 VAL A CA 1
ATOM 2124 C C . VAL A 1 268 ? -22.363 2.040 5.970 1.00 44.28 268 VAL A C 1
ATOM 2126 O O . VAL A 1 268 ? -22.809 3.086 6.432 1.00 44.28 268 VAL A O 1
ATOM 2129 N N . ALA A 1 269 ? -22.051 1.004 6.755 1.00 41.62 269 ALA A N 1
ATOM 2130 C CA . ALA A 1 269 ? -22.295 1.000 8.198 1.00 41.62 269 ALA A CA 1
ATOM 2131 C C . ALA A 1 269 ? -21.485 2.074 8.952 1.00 41.62 269 ALA A C 1
ATOM 2133 O O . ALA A 1 269 ? -22.041 2.777 9.796 1.00 41.62 269 ALA A O 1
ATOM 2134 N N . TYR A 1 270 ? -20.202 2.267 8.623 1.00 41.38 270 TYR A N 1
ATOM 2135 C CA . TYR A 1 270 ? -19.370 3.270 9.304 1.00 41.38 270 TYR A CA 1
ATOM 2136 C C . TYR A 1 270 ? -19.742 4.711 8.947 1.00 41.38 270 TYR A C 1
ATOM 2138 O O . TYR A 1 270 ? -19.728 5.581 9.819 1.00 41.38 270 TYR A O 1
ATOM 2146 N N . LEU A 1 271 ? -20.146 4.966 7.698 1.00 38.75 271 LEU A N 1
ATOM 2147 C CA . LEU A 1 271 ? -20.612 6.290 7.285 1.00 38.75 271 LEU A CA 1
ATOM 2148 C C . LEU A 1 271 ? -21.950 6.648 7.958 1.00 38.75 271 LEU A C 1
ATOM 2150 O O . LEU A 1 271 ? -22.131 7.774 8.414 1.00 38.75 271 LEU A O 1
ATOM 2154 N N . VAL A 1 272 ? -22.867 5.680 8.077 1.00 40.31 272 VAL A N 1
ATOM 2155 C CA . VAL A 1 272 ? -24.169 5.868 8.744 1.00 40.31 272 VAL A CA 1
ATOM 2156 C C . VAL A 1 272 ? -23.998 6.113 10.247 1.00 40.31 272 VAL A C 1
ATOM 2158 O O . VAL A 1 272 ? -24.640 7.014 10.790 1.00 40.31 272 VAL A O 1
ATOM 2161 N N . MET A 1 273 ? -23.084 5.396 10.909 1.00 38.50 273 MET A N 1
ATOM 2162 C CA . MET A 1 273 ? -22.791 5.589 12.337 1.00 38.50 273 MET A CA 1
ATOM 2163 C C . MET A 1 273 ? -22.107 6.937 12.626 1.00 38.50 273 MET A C 1
ATOM 2165 O O . MET A 1 273 ? -22.408 7.568 13.637 1.00 38.50 273 MET A O 1
ATOM 2169 N N . ALA A 1 274 ? -21.239 7.426 11.732 1.00 38.59 274 ALA A N 1
ATOM 2170 C CA . ALA A 1 274 ? -20.582 8.732 11.874 1.00 38.59 274 ALA A CA 1
ATOM 2171 C C . ALA A 1 274 ? -21.522 9.928 11.614 1.00 38.59 274 ALA A C 1
ATOM 2173 O O . ALA A 1 274 ? -21.298 11.020 12.139 1.00 38.59 274 ALA A O 1
ATOM 2174 N N . VAL A 1 275 ? -22.577 9.739 10.813 1.00 40.31 275 VAL A N 1
ATOM 2175 C CA . VAL A 1 275 ? -23.607 10.764 10.574 1.00 40.31 275 VAL A CA 1
ATOM 2176 C C . VAL A 1 275 ? -24.642 10.791 11.706 1.00 40.31 275 VAL A C 1
ATOM 2178 O O . VAL A 1 275 ? -25.093 11.870 12.083 1.00 40.31 275 VAL A O 1
ATOM 2181 N N . HIS A 1 276 ? -24.977 9.643 12.307 1.00 36.78 276 HIS A N 1
ATOM 2182 C CA . HIS A 1 276 ? -25.932 9.584 13.423 1.00 36.78 276 HIS A CA 1
ATOM 2183 C C . HIS A 1 276 ? -25.401 10.179 14.736 1.00 36.78 276 HIS A C 1
ATOM 2185 O O . HIS A 1 276 ? -26.183 10.714 15.513 1.00 36.78 276 HIS A O 1
ATOM 2191 N N . THR A 1 277 ? -24.089 10.159 14.979 1.00 41.72 277 THR A N 1
ATOM 2192 C CA . THR A 1 277 ? -23.489 10.721 16.207 1.00 41.72 277 THR A CA 1
ATOM 2193 C C . THR A 1 277 ? -23.252 12.232 16.165 1.00 41.72 277 THR A C 1
ATOM 2195 O O . THR A 1 277 ? -22.845 12.803 17.170 1.00 41.72 277 THR A O 1
ATOM 2198 N N . ARG A 1 278 ? -23.509 12.900 15.030 1.00 37.56 278 ARG A N 1
ATOM 2199 C CA . ARG A 1 278 ? -23.415 14.368 14.900 1.00 37.56 278 ARG A CA 1
ATOM 2200 C C . ARG A 1 278 ? -24.754 15.104 15.029 1.00 37.56 278 ARG A C 1
ATOM 2202 O O . ARG A 1 278 ? -24.741 16.329 15.054 1.00 37.56 278 ARG A O 1
ATOM 2209 N N . ASN A 1 279 ? -25.874 14.382 15.102 1.00 34.72 279 ASN A N 1
ATOM 2210 C CA . ASN A 1 279 ? -27.229 14.949 15.153 1.00 34.72 279 ASN A CA 1
ATOM 2211 C C . ASN A 1 279 ? -27.969 14.694 16.485 1.00 34.72 279 ASN A C 1
ATOM 2213 O O . ASN A 1 279 ? -29.192 14.818 16.530 1.00 34.72 279 ASN A O 1
ATOM 2217 N N . VAL A 1 280 ? -27.247 14.367 17.561 1.00 36.50 280 VAL A N 1
ATOM 2218 C CA . VAL A 1 280 ? -27.752 14.318 18.949 1.00 36.50 280 VAL A CA 1
ATOM 2219 C C . VAL A 1 280 ? -26.785 15.087 19.834 1.00 36.50 280 VAL A C 1
ATOM 2221 O O . VAL A 1 280 ? -27.266 15.859 20.689 1.00 36.50 280 VAL A O 1
#

Sequence (280 aa):
MWSVLWCPSRYQWRQDENYRQRQEDSDQRGAGSISGALHDELADAIKDSFPFNIGSVDSIRTVGETLKVYIRGINIAKHARVLQSIPGRLYFLEKELAQLEREHLRTSDSQILGRIRIKLVEFQDMALTEVQHMGKYATSRIYGEGERPGAVLANLVCPNREKDTIMVVQAEDGSEITDPEHIANRFCVYYEALYTSKIAPNPEAALDYLLHIELPWLKAADRESLMAPLSLEEMIRAEGKAPGPDGLTPNERGPIVNQPLALSGRFVAYLVMAVHTRNV

Organism: Pleurodeles waltl (NCBI:txid8319)

pLDDT: mean 70.2, std 20.23, range [25.92, 95.5]

Solvent-accessible surface area (backbone atoms only — not comparable to full-atom values): 16950 Å² total; per-residue (Å²): 144,83,85,82,79,84,67,71,70,68,61,52,52,56,52,52,48,56,48,48,52,50,49,53,56,50,45,70,74,56,44,90,59,63,51,53,56,52,52,51,54,50,53,50,53,47,65,64,50,50,68,68,44,57,83,76,52,97,46,70,66,57,46,52,51,52,50,52,52,52,55,49,49,52,52,50,54,52,52,49,52,54,60,67,45,43,66,60,49,50,54,51,47,53,52,51,44,60,48,49,53,54,50,29,75,74,68,70,44,69,70,50,52,55,53,46,51,54,52,49,52,53,46,50,53,53,53,48,52,51,51,52,50,51,52,54,50,55,51,50,51,50,60,72,78,29,78,58,79,64,38,56,52,46,59,72,71,44,65,75,66,67,79,80,47,86,62,70,45,77,46,97,88,71,48,78,41,62,52,68,68,61,47,50,52,49,51,51,54,52,52,49,60,70,69,50,71,94,60,85,84,51,66,68,60,54,50,52,50,62,73,67,55,79,75,85,73,80,49,71,68,59,51,50,60,72,71,44,82,85,50,72,68,59,53,58,70,49,61,87,65,75,62,54,85,88,46,83,38,92,64,74,64,58,77,73,90,62,72,84,73,65,89,51,72,62,66,59,50,55,54,52,54,62,55,59,72,74,78,119

Secondary structure (DSSP, 8-state):
-------THHHHHHHHHHHHHHHHHHHHHHTTTHHHHHHHHHHHHHHHHHHHHBTTBS-HHHHHHHHHHHHHHHHHHHHHHHHHHHHHHHHHHHHHHHHHHHHHHHH--HHHHHHHHHHHHHHHHHHHHHHHHHHHHHHHHHHHH-SHHHHHHHHHHS-THHHHS---EE-TTSPEE--HHHHHHHHHHHHHHHHS-SS---HHHHHHHHHH----PPPHHHHHHHHSPPPHHHHHHHTT----TTTT-GGGS---S-------THHHHHHHHHHHTT--

Foldseek 3Di:
DDDDPPDPPPVVVVVVVVVVVVVVVVCVVPVPPPVVVLVVVLVVQCVVLLVVLPPVDPDPVVSVVVNVVSSVVVVVVVLVVLLVCLVVVLVVLVVVLVVLVVVCVVPVDPVSVVVNVVSVVVNLVSVVSVVVVVVVVVVVVQVVVDDDPVSVVVPVVDPPPVVVDDQWDADPVRDIDRDRVVVVVVVVVVVCVVPPDPDDDPVVVVVVCVVPDDDDDDDPVNVVVVVDDDDPVNVVVCPPPDDDVPPDDPCVVPPPPDDPPPPPCVVVVSVVVVVVVVPD